Protein AF-A0A2W6CNK6-F1 (afdb_monomer)

Mean predicted aligned error: 13.9 Å

Nearest PDB structures (foldseek):
  5lq4-assembly1_B  TM=8.121E-01  e=9.073E-14  Cyanothece sp. PCC 7425
  8pz5-assembly1_B  TM=7.894E-01  e=5.288E-14  Cyanothece sp. PCC 7425
  3hj9-assembly1_B  TM=7.845E-01  e=5.962E-14  Cupriavidus pinatubonensis JMP134
  7ly7-assembly1_B  TM=7.381E-01  e=6.412E-12  Thermoactinomyces vulgaris
  6grh-assembly1_C  TM=7.047E-01  e=3.520E-12  Escherichia coli str. K-12 substr. MG1655

Solvent-accessible surface area (backbone atoms only — not comparable to full-atom values): 18405 Å² total; per-residue (Å²): 131,80,81,66,67,76,64,58,73,76,66,73,42,70,68,53,50,48,51,56,46,54,52,43,67,36,62,100,83,50,86,68,56,59,67,92,82,70,69,64,74,42,78,91,75,56,71,75,84,67,81,83,80,81,96,51,61,67,44,74,50,70,79,86,68,73,83,60,80,42,56,72,66,51,15,67,74,70,46,62,36,70,83,35,84,70,41,48,63,55,49,29,44,40,47,38,48,22,58,17,62,74,47,77,46,79,48,102,55,104,47,75,43,66,41,40,55,28,70,38,78,91,65,33,57,27,63,49,46,29,40,36,19,43,71,29,82,90,45,69,24,14,36,26,41,54,33,44,86,79,41,24,39,34,54,78,38,84,46,73,45,28,60,62,52,11,64,29,42,75,39,70,64,39,40,66,11,54,28,28,43,36,39,29,29,30,39,64,46,29,21,42,72,46,42,81,58,9,54,58,47,34,57,54,32,48,50,40,22,48,52,38,31,49,28,48,25,22,11,53,11,30,43,66,49,87,37,78,69,55,44,55,63,56,51,17,54,74,74,73,41,86,46,71,57,39,32,61,75,37,39,30,32,32,37,34,79,77,79,75,76,67,76,74,77,77,60,76,88,72,61,77,82,64,85,60,77,86,69,76,69,90,76,80,81,76,69,91,85,74,80,80,83,75,79,84,75,87,78,87,89,83,85,88,89,78,90,81,89,81,91,134

Secondary structure (DSSP, 8-state):
-TTSSTTGGGTTTHHHHHHHHHHTT-STT------TT--TT-STTPPPS-----SS-EEEPP---PPPSS-HHHHHTT--PSP----HHHHHHHHHHHH-EEEEEE-SSSSEEEEESS--GGG---EEEEEEES-BTTBPSEEEEEETTTTEEEEEEES--HHHHHHHHT-THHHHSSEEEEEEE-HHHHHHHHGGGHHHHHHHHHHHHHHHHHHHHHHHT--B--B--S-HHHHHHHHT--SSSSEEEEEEEES------------GGGSPP-TTTTT--------TT-------PPPP------------

Sequence (312 aa):
MARRQVMDRRNEDVHHYLRASAQLLGEPGDRSCTQPDFVPMQVENRPAPFKQYQGLPSRSLPTDLRPGGLDALAAITGQVAGPTELDETQLARLLFHAVGVTRMAMSAEPWRLYFRAAPSAGNLHPIEAYVVCGRLGEIPAGVHHVDPLSFSLTELRGGDHRGRLAAACALDRVSSAPASLVLTGIPWLSAWKYRERGLRHVYWDAGSILANLLAEAAGIGVAATVMFGFVDRRVADLLGLDGQAEFPPAVVPLGAMATVVVPQSRDLAALPDHPGRRTAVAVAAGVPGVDQVTPRRRSDHRAGGRELAGGG

Foldseek 3Di:
DPPPVVVVVLPPCPVVLVVLLVPLPPDPPDPPSDPPPDDFPDPVLAHDLWDDDPPFDKFAADPPQPFFQDDLVCLLVPAFDAADADARNLVLNLCQLLFAFPDWDDDPDRDIQTDGNFDAVVSLCQKWKWKQAPDHPPDHHAIWTQGRVRRMTTGPGGDHCQVLQCVQQVHCLSSQFRMKMWMKGQLSSQCSHVNPCSVVRRVVRNVRSVSSSSSSCRRRNKDKDKDQRGNFVSVCVRNVHPCRSMTTRIMIRIRRDDPPPPPPDPDPVPDDDDPCPPVDDDDPPDPPDDDDPDDDDDDDDDDDDDDDDDDD

pLDDT: mean 74.37, std 25.69, range [23.84, 98.81]

Structure (mmCIF, N/CA/C/O backbone):
data_AF-A0A2W6CNK6-F1
#
_entry.id   AF-A0A2W6CNK6-F1
#
loop_
_atom_site.group_PDB
_atom_site.id
_atom_site.type_symbol
_atom_site.label_atom_id
_atom_site.label_alt_id
_atom_site.label_comp_id
_atom_site.label_asym_id
_atom_site.label_entity_id
_atom_site.label_seq_id
_atom_site.pdbx_PDB_ins_code
_atom_site.Cartn_x
_atom_site.Cartn_y
_atom_site.Cartn_z
_atom_site.occupancy
_atom_site.B_iso_or_equiv
_atom_site.auth_seq_id
_atom_site.auth_comp_id
_atom_site.auth_asym_id
_atom_site.auth_atom_id
_atom_site.pdbx_PDB_model_num
ATOM 1 N N . MET A 1 1 ? 0.608 17.366 -38.601 1.00 37.94 1 MET A N 1
ATOM 2 C CA . MET A 1 1 ? -0.207 16.157 -38.328 1.00 37.94 1 MET A CA 1
ATOM 3 C C . MET A 1 1 ? 0.573 14.963 -37.746 1.00 37.94 1 MET A C 1
ATOM 5 O O . MET A 1 1 ? -0.069 14.083 -37.201 1.00 37.94 1 MET A O 1
ATOM 9 N N . ALA A 1 2 ? 1.916 14.940 -37.731 1.00 32.38 2 ALA A N 1
ATOM 10 C CA . ALA A 1 2 ? 2.700 13.767 -37.291 1.00 32.38 2 ALA A CA 1
ATOM 11 C C . ALA A 1 2 ? 2.994 13.639 -35.771 1.00 32.38 2 ALA A C 1
ATOM 13 O O . ALA A 1 2 ? 3.509 12.620 -35.331 1.00 32.38 2 ALA A O 1
ATOM 14 N N . ARG A 1 3 ? 2.670 14.639 -34.935 1.00 26.89 3 ARG A N 1
ATOM 15 C CA . ARG A 1 3 ? 2.965 14.607 -33.481 1.00 26.89 3 ARG A CA 1
ATOM 16 C C . ARG A 1 3 ? 1.889 13.940 -32.613 1.00 26.89 3 ARG A C 1
ATOM 18 O O . ARG A 1 3 ? 2.123 13.735 -31.429 1.00 26.89 3 ARG A O 1
ATOM 25 N N . ARG A 1 4 ? 0.727 13.594 -33.181 1.00 24.78 4 ARG A N 1
ATOM 26 C CA . ARG A 1 4 ? -0.421 13.050 -32.428 1.00 24.78 4 ARG A CA 1
ATOM 27 C C . ARG A 1 4 ? -0.451 11.513 -32.366 1.00 24.78 4 ARG A C 1
ATOM 29 O O . ARG A 1 4 ? -1.057 10.976 -31.457 1.00 24.78 4 ARG A O 1
ATOM 36 N N . GLN A 1 5 ? 0.270 10.819 -33.254 1.00 26.03 5 GLN A N 1
ATOM 37 C CA . GLN A 1 5 ? 0.310 9.345 -33.320 1.00 26.03 5 GLN A CA 1
ATOM 38 C C . GLN A 1 5 ? 1.345 8.678 -32.390 1.00 26.03 5 GLN A C 1
ATOM 40 O O . GLN A 1 5 ? 1.248 7.486 -32.130 1.00 26.03 5 GLN A O 1
ATOM 45 N N . VAL A 1 6 ? 2.323 9.421 -31.855 1.00 30.03 6 VAL A N 1
ATOM 46 C CA . VAL A 1 6 ? 3.388 8.867 -30.980 1.00 30.03 6 VAL A CA 1
ATOM 47 C C . VAL A 1 6 ? 2.980 8.858 -29.493 1.00 30.03 6 VAL A C 1
ATOM 49 O O . VAL A 1 6 ? 3.659 8.292 -28.636 1.00 30.03 6 VAL A O 1
ATOM 52 N N . MET A 1 7 ? 1.866 9.505 -29.144 1.00 24.67 7 MET A N 1
ATOM 53 C CA . MET A 1 7 ? 1.340 9.506 -27.773 1.00 24.67 7 MET A CA 1
ATOM 54 C C . MET A 1 7 ? 0.381 8.333 -27.517 1.00 24.67 7 MET A C 1
ATOM 56 O O . MET A 1 7 ? 0.325 7.859 -26.391 1.00 24.67 7 MET A O 1
ATOM 60 N N . ASP A 1 8 ? -0.311 7.852 -28.555 1.00 25.08 8 ASP A N 1
ATOM 61 C CA . ASP A 1 8 ? -1.394 6.862 -28.435 1.00 25.08 8 ASP A CA 1
ATOM 62 C C . ASP A 1 8 ? -0.876 5.436 -28.177 1.00 25.08 8 ASP A C 1
ATOM 64 O O . ASP A 1 8 ? -1.381 4.712 -27.326 1.00 25.08 8 ASP A O 1
ATOM 68 N N . ARG A 1 9 ? 0.255 5.062 -28.793 1.00 30.59 9 ARG A N 1
ATOM 69 C CA . ARG A 1 9 ? 0.867 3.730 -28.607 1.00 30.59 9 ARG A CA 1
ATOM 70 C C . ARG A 1 9 ? 1.520 3.495 -27.242 1.00 30.59 9 ARG A C 1
ATOM 72 O O . ARG A 1 9 ? 1.998 2.399 -26.986 1.00 30.59 9 ARG A O 1
ATOM 79 N N . ARG A 1 10 ? 1.591 4.506 -26.369 1.00 37.38 10 ARG A N 1
ATOM 80 C CA . ARG A 1 10 ? 2.201 4.359 -25.035 1.00 37.38 10 ARG A CA 1
ATOM 81 C C . ARG A 1 10 ? 1.266 3.721 -24.003 1.00 37.38 10 ARG A C 1
ATOM 83 O O . ARG A 1 10 ? 1.759 3.316 -22.959 1.00 37.38 10 ARG A O 1
ATOM 90 N N . ASN A 1 11 ? -0.035 3.615 -24.300 1.00 30.41 11 ASN A N 1
ATOM 91 C CA . ASN A 1 11 ? -1.052 3.108 -23.370 1.00 30.41 11 ASN A CA 1
ATOM 92 C C . ASN A 1 11 ? -1.939 1.974 -23.920 1.00 30.41 11 ASN A C 1
ATOM 94 O O . ASN A 1 11 ? -2.669 1.374 -23.137 1.00 30.41 11 ASN A O 1
ATOM 98 N N . GLU A 1 12 ? -1.884 1.636 -25.214 1.00 27.55 12 GLU A N 1
ATOM 99 C CA . GLU A 1 12 ? -2.684 0.521 -25.768 1.00 27.55 12 GLU A CA 1
ATOM 100 C C . GLU A 1 12 ? -2.193 -0.870 -25.317 1.00 27.55 12 GLU A C 1
ATOM 102 O O . GLU A 1 12 ? -2.903 -1.867 -25.441 1.00 27.55 12 GLU A O 1
ATOM 107 N N . ASP A 1 13 ? -1.011 -0.943 -24.709 1.00 36.50 13 ASP A N 1
ATOM 108 C CA . ASP A 1 13 ? -0.304 -2.199 -24.495 1.00 36.50 13 ASP A CA 1
ATOM 109 C C . ASP A 1 13 ? -0.434 -2.796 -23.092 1.00 36.50 13 ASP A C 1
ATOM 111 O O . ASP A 1 13 ? 0.276 -3.750 -22.794 1.00 36.50 13 ASP A O 1
ATOM 115 N N . VAL A 1 14 ? -1.411 -2.386 -22.267 1.00 34.34 14 VAL A N 1
ATOM 116 C CA . VAL A 1 14 ? -1.781 -3.161 -21.055 1.00 34.34 14 VAL A CA 1
ATOM 117 C C . VAL A 1 14 ? -1.982 -4.645 -21.392 1.00 34.34 14 VAL A C 1
ATOM 119 O O . VAL A 1 14 ? -1.555 -5.510 -20.635 1.00 34.34 14 VAL A O 1
ATOM 122 N N . HIS A 1 15 ? -2.484 -4.958 -22.592 1.00 31.92 15 HIS A N 1
ATOM 123 C CA . HIS A 1 15 ? -2.643 -6.330 -23.082 1.00 31.92 15 HIS A CA 1
ATOM 124 C C . HIS A 1 15 ? -1.417 -6.937 -23.802 1.00 31.92 15 HIS A C 1
ATOM 126 O O . HIS A 1 15 ? -1.346 -8.160 -23.945 1.00 31.92 15 HIS A O 1
ATOM 132 N N . HIS A 1 16 ? -0.428 -6.142 -24.220 1.00 34.31 16 HIS A N 1
ATOM 133 C CA . HIS A 1 16 ? 0.890 -6.646 -24.640 1.00 34.31 16 HIS A CA 1
ATOM 134 C C . HIS A 1 16 ? 1.749 -6.995 -23.418 1.00 34.31 16 HIS A C 1
ATOM 136 O O . HIS A 1 16 ? 2.451 -8.008 -23.423 1.00 34.31 16 HIS A O 1
ATOM 142 N N . TYR A 1 17 ? 1.605 -6.231 -22.329 1.00 42.31 17 TYR A N 1
ATOM 143 C CA . TYR A 1 17 ? 2.261 -6.472 -21.044 1.00 42.31 17 TYR A CA 1
ATOM 144 C C . TYR A 1 17 ? 1.813 -7.801 -20.401 1.00 42.31 17 TYR A C 1
ATOM 146 O O . TYR A 1 17 ? 2.646 -8.520 -19.856 1.00 42.31 17 TYR A O 1
ATOM 154 N N . LEU A 1 18 ? 0.550 -8.214 -20.587 1.00 35.78 18 LEU A N 1
ATOM 155 C CA . LEU A 1 18 ? 0.044 -9.539 -20.179 1.00 35.78 18 LEU A CA 1
ATOM 156 C C . LEU A 1 18 ? 0.714 -10.704 -20.926 1.00 35.78 18 LEU A C 1
ATOM 158 O O . LEU A 1 18 ? 0.951 -11.758 -20.339 1.00 35.78 18 LEU A O 1
ATOM 162 N N . ARG A 1 19 ? 1.044 -10.528 -22.214 1.00 34.47 19 ARG A N 1
ATOM 163 C CA . ARG A 1 19 ? 1.747 -11.556 -23.001 1.00 34.47 19 ARG A CA 1
ATOM 164 C C . ARG A 1 19 ? 3.219 -11.651 -22.621 1.00 34.47 19 ARG A C 1
ATOM 166 O O . ARG A 1 19 ? 3.714 -12.764 -22.503 1.00 34.47 19 ARG A O 1
ATOM 173 N N . ALA A 1 20 ? 3.886 -10.531 -22.348 1.00 35.34 20 ALA A N 1
ATOM 174 C CA . ALA A 1 20 ? 5.275 -10.534 -21.890 1.00 35.34 20 ALA A CA 1
ATOM 175 C C . ALA A 1 20 ? 5.433 -11.163 -20.488 1.00 35.34 20 ALA A C 1
ATOM 177 O O . ALA A 1 20 ? 6.368 -11.929 -20.263 1.00 35.34 20 ALA A O 1
ATOM 178 N N . SER A 1 21 ? 4.490 -10.921 -19.569 1.00 35.34 21 SER A N 1
ATOM 179 C CA . SER A 1 21 ? 4.467 -11.556 -18.240 1.00 35.34 21 SER A CA 1
ATOM 180 C C . SER A 1 21 ? 4.044 -13.030 -18.268 1.00 35.34 21 SER A C 1
ATOM 182 O O . SER A 1 21 ? 4.623 -13.830 -17.538 1.00 35.34 21 SER A O 1
ATOM 184 N N . ALA A 1 22 ? 3.110 -13.429 -19.139 1.00 35.72 22 ALA A N 1
ATOM 185 C CA . ALA A 1 22 ? 2.792 -14.846 -19.354 1.00 35.72 22 ALA A CA 1
ATOM 186 C C . ALA A 1 22 ? 3.955 -15.608 -20.023 1.00 35.72 22 ALA A C 1
ATOM 188 O O . ALA A 1 22 ? 4.210 -16.762 -19.695 1.00 35.72 22 ALA A O 1
ATOM 189 N N . GLN A 1 23 ? 4.712 -14.952 -20.907 1.00 36.62 23 GLN A N 1
ATOM 190 C CA . GLN A 1 23 ? 5.913 -15.509 -21.546 1.00 36.62 23 GLN A CA 1
ATOM 191 C C . GLN A 1 23 ? 7.132 -15.568 -20.613 1.00 36.62 23 GLN A C 1
ATOM 193 O O . GLN A 1 23 ? 8.025 -16.377 -20.840 1.00 36.62 23 GLN A O 1
ATOM 198 N N . LEU A 1 24 ? 7.161 -14.776 -19.536 1.00 38.28 24 LEU A N 1
ATOM 199 C CA . LEU A 1 24 ? 8.155 -14.890 -18.459 1.00 38.28 24 LEU A CA 1
ATOM 200 C C . LEU A 1 24 ? 8.003 -16.186 -17.638 1.00 38.28 24 LEU A C 1
ATOM 202 O O . LEU A 1 24 ? 8.949 -16.577 -16.955 1.00 38.28 24 LEU A O 1
ATOM 206 N N . LEU A 1 25 ? 6.848 -16.860 -17.710 1.00 37.97 25 LEU A N 1
ATOM 207 C CA . LEU A 1 25 ? 6.579 -18.126 -17.015 1.00 37.97 25 LEU A CA 1
ATOM 208 C C . LEU A 1 25 ? 6.772 -19.381 -17.886 1.00 37.97 25 LEU A C 1
ATOM 210 O O . LEU A 1 25 ? 6.682 -20.484 -17.351 1.00 37.97 25 LEU A O 1
ATOM 214 N N . GLY A 1 26 ? 7.122 -19.216 -19.168 1.00 34.38 26 GLY A N 1
ATOM 215 C CA . GLY A 1 26 ? 7.483 -20.305 -20.080 1.00 34.38 26 GLY A CA 1
ATOM 216 C C . GLY A 1 26 ? 6.343 -21.276 -20.428 1.00 34.38 26 GLY A C 1
ATOM 217 O O . GLY A 1 26 ? 5.334 -21.391 -19.734 1.00 34.38 26 GLY A O 1
ATOM 218 N N . GLU A 1 27 ? 6.521 -22.013 -21.526 1.00 35.16 27 GLU A N 1
ATOM 219 C CA . GLU A 1 27 ? 5.786 -23.262 -21.757 1.00 35.16 27 GLU A CA 1
ATOM 220 C C . GLU A 1 27 ? 6.185 -24.283 -20.673 1.00 35.16 27 GLU A C 1
ATOM 222 O O . GLU A 1 27 ? 7.333 -24.248 -20.212 1.00 35.16 27 GLU A O 1
ATOM 227 N N . PRO A 1 28 ? 5.304 -25.221 -20.268 1.00 34.94 28 PRO A N 1
ATOM 228 C CA . PRO A 1 28 ? 5.646 -26.259 -19.300 1.00 34.94 28 PRO A CA 1
ATOM 229 C C . PRO A 1 28 ? 6.754 -27.172 -19.858 1.00 34.94 28 PRO A C 1
ATOM 231 O O . PRO A 1 28 ? 6.495 -28.204 -20.467 1.00 34.94 28 PRO A O 1
ATOM 234 N N . GLY A 1 29 ? 8.014 -26.770 -19.675 1.00 35.97 29 GLY A N 1
ATOM 235 C CA . GLY A 1 29 ? 9.186 -27.446 -20.232 1.00 35.97 29 GLY A CA 1
ATOM 236 C C . GLY A 1 29 ? 10.411 -26.550 -20.425 1.00 35.97 29 GLY A C 1
ATOM 237 O O . GLY A 1 29 ? 11.527 -27.042 -20.269 1.00 35.97 29 GLY A O 1
ATOM 238 N N . ASP A 1 30 ? 10.234 -25.249 -20.675 1.00 34.38 30 ASP A N 1
ATOM 239 C CA . ASP A 1 30 ? 11.343 -24.300 -20.830 1.00 34.38 30 ASP A CA 1
ATOM 240 C C . ASP A 1 30 ? 11.434 -23.388 -19.601 1.00 34.38 30 ASP A C 1
ATOM 242 O O . ASP A 1 30 ? 10.578 -22.544 -19.348 1.00 34.38 30 ASP A O 1
ATOM 246 N N . ARG A 1 31 ? 12.468 -23.607 -18.782 1.00 36.47 31 ARG A N 1
ATOM 247 C CA . ARG A 1 31 ? 12.716 -22.849 -17.544 1.00 36.47 31 ARG A CA 1
ATOM 248 C C . ARG A 1 31 ? 13.553 -21.590 -17.777 1.00 36.47 31 ARG A C 1
ATOM 250 O O . ARG A 1 31 ? 13.944 -20.948 -16.800 1.00 36.47 31 ARG A O 1
ATOM 257 N N . SER A 1 32 ? 13.872 -21.242 -19.025 1.00 35.25 32 SER A N 1
ATOM 258 C CA . SER A 1 32 ? 14.536 -19.977 -19.323 1.00 35.25 32 SER A CA 1
ATOM 259 C C . SER A 1 32 ? 13.496 -18.852 -19.361 1.00 35.25 32 SER A C 1
ATOM 261 O O . SER A 1 32 ? 12.890 -18.534 -20.373 1.00 35.25 32 SER A O 1
ATOM 263 N N . CYS A 1 33 ? 13.258 -18.229 -18.207 1.00 39.66 33 CYS A N 1
ATOM 264 C CA . CYS A 1 33 ? 12.403 -17.049 -18.033 1.00 39.66 33 CYS A CA 1
ATOM 265 C C . CYS A 1 33 ? 12.994 -15.771 -18.675 1.00 39.66 33 CYS A C 1
ATOM 267 O O . CYS A 1 33 ? 12.861 -14.673 -18.146 1.00 39.66 33 CYS A O 1
ATOM 269 N N . THR A 1 34 ? 13.682 -15.905 -19.807 1.00 43.66 34 THR A N 1
ATOM 270 C CA . THR A 1 34 ? 14.348 -14.822 -20.528 1.00 43.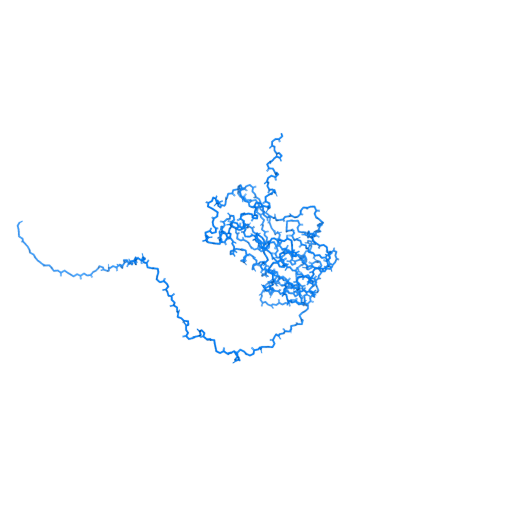66 34 THR A CA 1
ATOM 271 C C . THR A 1 34 ? 13.654 -14.633 -21.866 1.00 43.66 34 THR A C 1
ATOM 273 O O . THR A 1 34 ? 13.782 -15.490 -22.735 1.00 43.66 34 THR A O 1
ATOM 276 N N . GLN A 1 35 ? 12.969 -13.502 -22.075 1.00 51.97 35 GLN A N 1
ATOM 277 C CA . GLN A 1 35 ? 12.698 -13.067 -23.446 1.00 51.97 35 GLN A CA 1
ATOM 278 C C . GLN A 1 35 ? 14.059 -12.827 -24.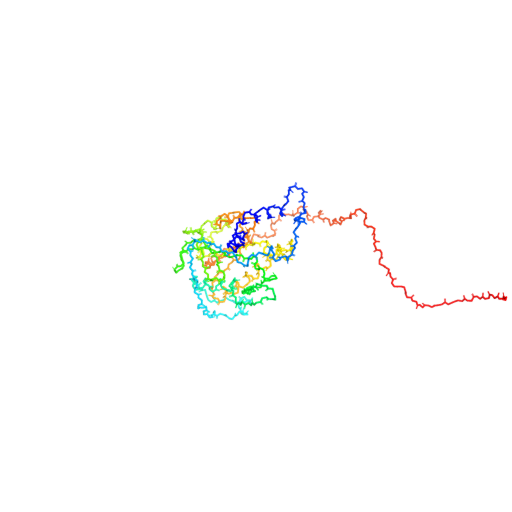123 1.00 51.97 35 GLN A C 1
ATOM 280 O O . GLN A 1 35 ? 14.791 -11.942 -23.668 1.00 51.97 35 GLN A O 1
ATOM 285 N N . PRO A 1 36 ? 14.432 -13.596 -25.163 1.00 51.16 36 PRO A N 1
ATOM 286 C CA . PRO A 1 36 ? 15.780 -13.553 -25.734 1.00 51.16 36 PRO A CA 1
ATOM 287 C C . PRO A 1 36 ? 16.148 -12.176 -26.309 1.00 51.16 36 PRO A C 1
ATOM 289 O O . PRO A 1 36 ? 17.324 -11.819 -26.329 1.00 51.16 36 PRO A O 1
ATOM 292 N N . ASP A 1 37 ? 15.144 -11.371 -26.668 1.00 66.12 37 ASP A N 1
ATOM 293 C CA . ASP A 1 37 ? 15.316 -10.046 -27.270 1.00 66.12 37 ASP A CA 1
ATOM 294 C C . ASP A 1 37 ? 15.158 -8.879 -26.273 1.00 66.12 37 ASP A C 1
ATOM 296 O O . ASP A 1 37 ? 15.263 -7.710 -26.654 1.00 66.12 37 ASP A O 1
ATOM 300 N N . PHE A 1 38 ? 14.909 -9.150 -24.984 1.00 72.94 38 PHE A N 1
ATOM 301 C CA . PHE A 1 38 ? 14.757 -8.080 -23.998 1.00 72.94 38 PHE A CA 1
ATOM 302 C C . PHE A 1 38 ? 16.112 -7.468 -23.610 1.00 72.94 38 PHE A C 1
ATOM 304 O O . PHE A 1 38 ? 16.943 -8.078 -22.928 1.00 72.94 38 PHE A O 1
ATOM 311 N N . VAL A 1 39 ? 16.304 -6.199 -23.975 1.00 78.75 39 VAL A N 1
ATOM 312 C CA . VAL A 1 39 ? 17.450 -5.398 -23.533 1.00 78.75 39 VAL A CA 1
ATOM 313 C C . VAL A 1 39 ? 17.033 -4.508 -22.350 1.00 78.75 39 VAL A C 1
ATOM 315 O O . VAL A 1 39 ? 16.152 -3.656 -22.513 1.00 78.75 39 VAL A O 1
ATOM 318 N N . PRO A 1 40 ? 17.638 -4.683 -21.157 1.00 81.50 40 PRO A N 1
ATOM 319 C CA . PRO A 1 40 ? 17.318 -3.881 -19.982 1.00 81.50 40 PRO A CA 1
ATOM 320 C C . PRO A 1 40 ? 17.805 -2.442 -20.146 1.00 81.50 40 PRO A C 1
ATOM 322 O O . PRO A 1 40 ? 18.777 -2.182 -20.852 1.00 81.50 40 PRO A O 1
ATOM 325 N N . MET A 1 41 ? 17.172 -1.524 -19.416 1.00 84.44 41 MET A N 1
ATOM 326 C CA . MET A 1 41 ? 17.542 -0.105 -19.362 1.00 84.44 41 MET A CA 1
ATOM 327 C C . MET A 1 41 ? 17.458 0.643 -20.706 1.00 84.44 41 MET A C 1
ATOM 329 O O . MET A 1 41 ? 18.131 1.657 -20.875 1.00 84.44 41 MET A O 1
ATOM 333 N N . GLN A 1 42 ? 16.622 0.188 -21.646 1.00 84.44 42 GLN A N 1
ATOM 334 C CA . GLN A 1 42 ? 16.317 0.970 -22.848 1.00 84.44 42 GLN A CA 1
ATOM 335 C C . GLN A 1 42 ? 15.284 2.054 -22.531 1.00 84.44 42 GLN A C 1
ATOM 337 O O . GLN A 1 42 ? 14.367 1.857 -21.729 1.00 84.44 42 GLN A O 1
ATOM 342 N N . VAL A 1 43 ? 15.425 3.221 -23.157 1.00 81.81 43 VAL A N 1
ATOM 343 C CA . VAL A 1 43 ? 14.511 4.351 -22.929 1.00 81.81 43 VAL A CA 1
ATOM 344 C C . VAL A 1 43 ? 13.131 4.042 -23.504 1.00 81.81 43 VAL A C 1
ATOM 346 O O . VAL A 1 43 ? 12.112 4.372 -22.901 1.00 81.81 43 VAL A O 1
ATOM 349 N N . GLU A 1 44 ? 13.104 3.363 -24.646 1.00 81.25 44 GLU A N 1
ATOM 350 C CA . GLU A 1 44 ? 11.914 3.057 -25.436 1.00 81.25 44 GLU A CA 1
ATOM 351 C C . GLU A 1 44 ? 10.985 2.068 -24.727 1.00 81.25 44 GLU A C 1
ATOM 353 O O . GLU A 1 44 ? 9.774 2.116 -24.928 1.00 81.25 44 GLU A O 1
ATOM 358 N N . ASN A 1 45 ? 11.544 1.192 -23.884 1.00 78.62 45 ASN A N 1
ATOM 359 C CA . ASN A 1 45 ? 10.797 0.186 -23.127 1.00 78.62 45 ASN A CA 1
ATOM 360 C C . ASN A 1 45 ? 10.683 0.512 -21.629 1.00 78.62 45 ASN A C 1
ATOM 362 O O . ASN A 1 45 ? 10.242 -0.335 -20.848 1.00 78.62 45 ASN A O 1
ATOM 366 N N . ARG A 1 46 ? 11.079 1.723 -21.213 1.00 80.12 46 ARG A N 1
ATOM 367 C CA . ARG A 1 46 ? 10.992 2.140 -19.815 1.00 80.12 46 ARG A CA 1
ATOM 368 C C . ARG A 1 46 ? 9.526 2.222 -19.375 1.00 80.12 46 ARG A C 1
ATOM 370 O O . ARG A 1 46 ? 8.755 2.963 -19.986 1.00 80.12 46 ARG A O 1
ATOM 377 N N . PRO A 1 47 ? 9.138 1.538 -18.287 1.00 82.94 47 PRO A N 1
ATOM 378 C CA . PRO A 1 47 ? 7.770 1.592 -17.804 1.00 82.94 47 PRO A CA 1
ATOM 379 C C . PRO A 1 47 ? 7.429 2.957 -17.197 1.00 82.94 47 PRO A C 1
ATOM 381 O O . PRO A 1 47 ? 8.290 3.671 -16.667 1.00 82.94 47 PRO A O 1
ATOM 384 N N . ALA A 1 48 ? 6.145 3.309 -17.257 1.00 85.50 48 ALA A N 1
ATOM 385 C CA . ALA A 1 48 ? 5.628 4.488 -16.580 1.00 85.50 48 ALA A CA 1
ATOM 386 C C . ALA A 1 48 ? 5.809 4.351 -15.053 1.00 85.50 48 ALA A C 1
ATOM 388 O O . ALA A 1 48 ? 5.589 3.271 -14.510 1.00 85.50 48 ALA A O 1
ATOM 389 N N . PRO A 1 49 ? 6.188 5.427 -14.338 1.00 82.88 49 PRO A N 1
ATOM 390 C CA . PRO A 1 49 ? 6.461 5.368 -12.897 1.00 82.88 49 PRO A CA 1
ATOM 391 C C . PRO A 1 49 ? 5.203 5.305 -12.012 1.00 82.88 49 PRO A C 1
ATOM 393 O O . PRO A 1 49 ? 5.327 5.221 -10.788 1.00 82.88 49 PRO A O 1
ATOM 396 N N . PHE A 1 50 ? 4.014 5.404 -12.615 1.00 86.94 50 PHE A N 1
ATOM 397 C CA . PHE A 1 50 ? 2.725 5.388 -11.930 1.00 86.94 50 PHE A CA 1
ATOM 398 C C . PHE A 1 50 ? 1.697 4.620 -12.751 1.00 86.94 50 PHE A C 1
ATOM 400 O O . PHE A 1 50 ? 1.607 4.805 -13.968 1.00 86.94 50 PHE A O 1
ATOM 407 N N . LYS A 1 51 ? 0.888 3.821 -12.060 1.00 86.69 51 LYS A N 1
ATOM 408 C CA . LYS A 1 51 ? -0.376 3.300 -12.569 1.00 86.69 51 LYS A CA 1
ATOM 409 C C . LYS A 1 51 ? -1.476 4.333 -12.329 1.00 86.69 51 LYS A C 1
ATOM 411 O O . LYS A 1 51 ? -1.543 4.918 -11.254 1.00 86.69 51 LYS A O 1
ATOM 416 N N . GLN A 1 52 ? -2.342 4.550 -13.315 1.00 78.50 52 GLN A N 1
ATOM 417 C CA . GLN A 1 52 ? -3.500 5.435 -13.183 1.00 78.50 52 GLN A CA 1
ATOM 418 C C . GLN A 1 52 ? -4.732 4.806 -13.822 1.00 78.50 52 GLN A C 1
ATOM 420 O O . GLN A 1 52 ? -4.653 4.230 -14.908 1.00 78.50 52 GLN A O 1
ATOM 425 N N . TYR A 1 53 ? -5.876 4.966 -13.164 1.00 79.81 53 TYR A N 1
ATOM 426 C CA . TYR A 1 53 ? -7.176 4.560 -13.683 1.00 79.81 53 TYR A CA 1
ATOM 427 C C . TYR A 1 53 ? -7.914 5.792 -14.212 1.00 79.81 53 TYR A C 1
ATOM 429 O O . TYR A 1 53 ? -8.214 6.721 -13.467 1.00 79.81 53 TYR A O 1
ATOM 437 N N . GLN A 1 54 ? -8.183 5.821 -15.517 1.00 80.62 54 GLN A N 1
ATOM 438 C CA . GLN A 1 54 ? -8.806 6.970 -16.177 1.00 80.62 54 GLN A CA 1
ATOM 439 C C . GLN A 1 54 ? -10.332 6.850 -16.198 1.00 80.62 54 GLN A C 1
ATOM 441 O O . GLN A 1 54 ? -10.875 5.757 -16.330 1.00 80.62 54 GLN A O 1
ATOM 446 N N . GLY A 1 55 ? -11.025 7.989 -16.108 1.00 80.56 55 GLY A N 1
ATOM 447 C CA . GLY A 1 55 ? -12.487 8.053 -16.228 1.00 80.56 55 GLY A CA 1
ATOM 448 C C . GLY A 1 55 ? -13.266 7.517 -15.022 1.00 80.56 55 GLY A C 1
ATOM 449 O O . GLY A 1 55 ? -14.489 7.430 -15.097 1.00 80.56 55 GLY A O 1
ATOM 450 N N . LEU A 1 56 ? -12.585 7.180 -13.923 1.00 84.19 56 LEU A N 1
ATOM 451 C CA . LEU A 1 56 ? -13.206 6.748 -12.672 1.00 84.19 56 LEU A CA 1
ATOM 452 C C . LEU A 1 56 ? -13.274 7.898 -11.653 1.00 84.19 56 LEU A C 1
ATOM 454 O O . LEU A 1 56 ? -12.436 8.805 -11.701 1.00 84.19 56 LEU A O 1
ATOM 458 N N . PRO A 1 57 ? -14.247 7.874 -10.721 1.00 88.56 57 PRO A N 1
ATOM 459 C CA . PRO A 1 57 ? -14.299 8.828 -9.621 1.00 88.56 57 PRO A CA 1
ATOM 460 C C . PRO A 1 57 ? -13.011 8.783 -8.797 1.00 88.56 57 PRO A C 1
ATOM 462 O O . PRO A 1 57 ? -12.534 7.708 -8.434 1.00 88.56 57 PRO A O 1
ATOM 465 N N . SER A 1 58 ? -12.459 9.954 -8.485 1.00 90.62 58 SER A N 1
ATOM 466 C CA . SER A 1 58 ? -11.258 10.083 -7.665 1.00 90.62 58 SER A CA 1
ATOM 467 C C . SER A 1 58 ? -11.434 11.177 -6.619 1.00 90.62 58 SER A C 1
ATOM 469 O O . SER A 1 58 ? -12.078 12.197 -6.875 1.00 90.62 58 SER A O 1
ATOM 471 N N . ARG A 1 59 ? -10.878 10.951 -5.427 1.00 94.69 59 ARG A N 1
ATOM 472 C CA . ARG A 1 59 ? -10.955 11.853 -4.274 1.00 94.69 59 ARG A CA 1
ATOM 473 C C . ARG A 1 59 ? -9.561 12.125 -3.730 1.00 94.69 59 ARG A C 1
ATOM 475 O O . ARG A 1 59 ? -8.855 11.194 -3.354 1.00 94.69 59 ARG A O 1
ATOM 482 N N . SER A 1 60 ? -9.183 13.396 -3.634 1.00 97.06 60 SER A N 1
ATOM 483 C CA . SER A 1 60 ? -7.945 13.811 -2.967 1.00 97.06 60 SER A CA 1
ATOM 484 C C . SER A 1 60 ? -7.985 13.502 -1.475 1.00 97.06 60 SER A C 1
ATOM 486 O O . SER A 1 60 ? -9.011 13.701 -0.827 1.00 97.06 60 SER A O 1
ATOM 488 N N . LEU A 1 61 ? -6.856 13.043 -0.941 1.00 96.50 61 LEU A N 1
ATOM 489 C CA . LEU A 1 61 ? -6.683 12.808 0.487 1.00 96.50 61 LEU A CA 1
ATOM 490 C C . LEU A 1 61 ? -6.202 14.085 1.199 1.00 96.50 61 LEU A C 1
ATOM 492 O O . LEU A 1 61 ? -5.504 14.900 0.584 1.00 96.50 61 LEU A O 1
ATOM 496 N N . PRO A 1 62 ? -6.526 14.264 2.493 1.00 94.25 62 PRO A N 1
ATOM 497 C CA . PRO A 1 62 ? -5.994 15.361 3.295 1.00 94.25 62 PRO A CA 1
ATOM 498 C C . PRO A 1 62 ? -4.462 15.399 3.296 1.00 94.25 62 PRO A C 1
ATOM 500 O O . PRO A 1 62 ? -3.807 14.396 3.568 1.00 94.25 62 PRO A O 1
ATOM 503 N N . THR A 1 63 ? -3.885 16.574 3.041 1.00 89.75 63 THR A N 1
ATOM 504 C CA . THR A 1 63 ? -2.426 16.785 3.033 1.00 89.75 63 THR A CA 1
ATOM 505 C C . THR A 1 63 ? -1.894 17.445 4.307 1.00 89.75 63 THR A C 1
ATOM 507 O O . THR A 1 63 ? -0.681 17.524 4.488 1.00 89.75 63 THR A O 1
ATOM 510 N N . ASP A 1 64 ? -2.772 17.932 5.191 1.00 87.12 64 ASP A N 1
ATOM 511 C CA . ASP A 1 64 ? -2.391 18.462 6.508 1.00 87.12 64 ASP A CA 1
ATOM 512 C C . ASP A 1 64 ? -2.147 17.306 7.493 1.00 87.12 64 ASP A C 1
ATOM 514 O O . ASP A 1 64 ? -3.002 16.927 8.295 1.00 87.12 64 ASP A O 1
ATOM 518 N N . LEU A 1 65 ? -0.973 16.685 7.374 1.00 85.12 65 LEU A N 1
ATOM 519 C CA . LEU A 1 65 ? -0.581 15.526 8.171 1.00 85.12 65 LEU A CA 1
ATOM 520 C C . LEU A 1 65 ? 0.091 15.975 9.474 1.00 85.12 65 LEU A C 1
ATOM 522 O O . LEU A 1 65 ? 1.319 16.005 9.586 1.00 85.12 65 LEU A O 1
ATOM 526 N N . ARG A 1 66 ? -0.721 16.310 10.482 1.00 78.12 66 ARG A N 1
ATOM 527 C CA . ARG A 1 66 ? -0.239 16.699 11.823 1.00 78.12 66 ARG A CA 1
ATOM 528 C C . ARG A 1 66 ? 0.685 15.637 12.420 1.00 78.12 66 ARG A C 1
ATOM 530 O O . ARG A 1 66 ? 0.334 14.466 12.293 1.00 78.12 66 ARG A O 1
ATOM 537 N N . PRO A 1 67 ? 1.799 16.003 13.087 1.00 73.94 67 PRO A N 1
ATOM 538 C CA . PRO A 1 67 ? 2.727 15.046 13.692 1.00 73.94 67 PRO A CA 1
ATOM 539 C C . PRO A 1 67 ? 2.024 14.021 14.590 1.00 73.94 67 PRO A C 1
ATOM 541 O O . PRO A 1 67 ? 1.067 14.361 15.285 1.00 73.94 67 PRO A O 1
ATOM 544 N N . GLY A 1 68 ? 2.505 12.775 14.561 1.00 70.31 68 GLY A N 1
ATOM 545 C CA . GLY A 1 68 ? 1.995 11.693 15.404 1.00 70.31 68 GLY A CA 1
ATOM 546 C C . GLY A 1 68 ? 2.274 11.903 16.895 1.00 70.31 68 GLY A C 1
ATOM 547 O O . GLY A 1 68 ? 2.984 12.828 17.292 1.00 70.31 68 GLY A O 1
ATOM 548 N N . GLY A 1 69 ? 1.702 11.026 17.725 1.00 73.56 69 GLY A N 1
ATOM 549 C CA . GLY A 1 69 ? 1.837 11.098 19.182 1.00 73.56 69 GLY A CA 1
ATOM 550 C C . GLY A 1 69 ? 3.185 10.599 19.710 1.00 73.56 69 GLY A C 1
ATOM 551 O O . GLY A 1 69 ? 3.606 11.022 20.785 1.00 73.56 69 GLY A O 1
ATOM 552 N N . LEU A 1 70 ? 3.866 9.724 18.962 1.00 84.06 70 LEU A N 1
ATOM 553 C CA . LEU A 1 70 ? 5.209 9.231 19.277 1.00 84.06 70 LEU A CA 1
ATOM 554 C C . LEU A 1 70 ? 6.234 9.688 18.244 1.00 84.06 70 LEU A C 1
ATOM 556 O O . LEU A 1 70 ? 5.919 9.900 17.071 1.00 84.06 70 LEU A O 1
ATOM 560 N N . ASP A 1 71 ? 7.489 9.771 18.680 1.00 85.12 71 ASP A N 1
ATOM 561 C CA . ASP A 1 71 ? 8.608 9.877 17.757 1.00 85.12 71 ASP A CA 1
ATOM 562 C C . ASP A 1 71 ? 8.821 8.557 16.986 1.00 85.12 71 ASP A C 1
ATOM 564 O O . ASP A 1 71 ? 8.436 7.466 17.419 1.00 85.12 71 ASP A O 1
ATOM 568 N N . ALA A 1 72 ? 9.435 8.653 15.806 1.00 81.69 72 ALA A N 1
ATOM 569 C CA . ALA A 1 72 ? 9.614 7.498 14.929 1.00 81.69 72 ALA A CA 1
ATOM 570 C C . ALA A 1 72 ? 10.515 6.407 15.543 1.00 81.69 72 ALA A C 1
ATOM 572 O O . ALA A 1 72 ? 10.335 5.225 15.248 1.00 81.69 72 ALA A O 1
ATOM 573 N N . LEU A 1 73 ? 11.480 6.779 16.392 1.00 86.38 73 LEU A N 1
ATOM 574 C CA . LEU A 1 73 ? 12.412 5.831 17.004 1.00 86.38 73 LEU A CA 1
ATOM 575 C C . LEU A 1 73 ? 11.721 5.023 18.111 1.00 86.38 73 LEU A C 1
ATOM 577 O O . LEU A 1 73 ? 11.868 3.803 18.172 1.00 86.38 73 LEU A O 1
ATOM 581 N N . ALA A 1 74 ? 10.910 5.684 18.931 1.00 86.06 74 ALA A N 1
ATOM 582 C CA . ALA A 1 74 ? 10.011 5.076 19.899 1.00 86.06 74 ALA A CA 1
ATOM 583 C C . ALA A 1 74 ? 9.086 4.052 19.225 1.00 86.06 74 ALA A C 1
ATOM 585 O O . ALA A 1 74 ? 9.012 2.899 19.654 1.00 86.06 74 ALA A O 1
ATOM 586 N N . ALA A 1 75 ? 8.448 4.428 18.114 1.00 86.25 75 ALA A N 1
ATOM 587 C CA . ALA A 1 75 ? 7.553 3.529 17.388 1.00 86.25 75 ALA A CA 1
ATOM 588 C C . ALA A 1 75 ? 8.272 2.273 16.858 1.00 86.25 75 ALA A C 1
ATOM 590 O O . ALA A 1 75 ? 7.807 1.150 17.052 1.00 86.25 75 ALA A O 1
ATOM 591 N N . ILE A 1 76 ? 9.449 2.438 16.241 1.00 84.75 76 ILE A N 1
ATOM 592 C CA . ILE A 1 76 ? 10.224 1.316 15.677 1.00 84.75 76 ILE A CA 1
ATOM 593 C C . ILE A 1 76 ? 10.809 0.407 16.771 1.00 84.75 76 ILE A C 1
ATOM 595 O O . ILE A 1 76 ? 10.997 -0.787 16.541 1.00 84.75 76 ILE A O 1
ATOM 599 N N . THR A 1 77 ? 11.057 0.930 17.974 1.00 88.31 77 THR A N 1
ATOM 600 C CA . THR A 1 77 ? 11.505 0.123 19.125 1.00 88.31 77 THR A CA 1
ATOM 601 C C . THR A 1 77 ? 10.363 -0.612 19.841 1.00 88.31 77 THR A C 1
ATOM 603 O O . THR A 1 77 ? 10.612 -1.325 20.813 1.00 88.31 77 THR A O 1
ATOM 606 N N . GLY A 1 78 ? 9.128 -0.514 19.335 1.00 79.50 78 GLY A N 1
ATOM 607 C CA . GLY A 1 78 ? 7.972 -1.274 19.815 1.00 79.50 78 GLY A CA 1
ATOM 608 C C . GLY A 1 78 ? 7.051 -0.505 20.761 1.00 79.50 78 GLY A C 1
ATOM 609 O O . GLY A 1 78 ? 6.134 -1.106 21.321 1.00 79.50 78 GLY A O 1
ATOM 610 N N . GLN A 1 79 ? 7.260 0.803 20.947 1.00 83.50 79 GLN A N 1
ATOM 611 C CA . GLN A 1 79 ? 6.297 1.638 21.662 1.00 83.50 79 GLN A CA 1
ATOM 612 C C . GLN A 1 79 ? 5.090 1.918 20.765 1.00 83.50 79 GLN A C 1
ATOM 614 O O . GLN A 1 79 ? 5.222 2.160 19.568 1.00 83.50 79 GLN A O 1
ATOM 619 N N . VAL A 1 80 ? 3.901 1.896 21.358 1.00 86.19 80 VAL A N 1
ATOM 620 C CA . VAL A 1 80 ? 2.639 2.134 20.655 1.00 86.19 80 VAL A CA 1
ATOM 621 C C . VAL A 1 80 ? 1.913 3.260 21.375 1.00 86.19 80 VAL A C 1
ATOM 623 O O . VAL A 1 80 ? 1.831 3.257 22.606 1.00 86.19 80 VAL A O 1
ATOM 626 N N . ALA A 1 81 ? 1.427 4.244 20.620 1.00 86.69 81 ALA A N 1
ATOM 627 C CA . ALA A 1 81 ? 0.612 5.318 21.168 1.00 86.69 81 ALA A CA 1
ATOM 628 C C . ALA A 1 81 ? -0.727 4.762 21.686 1.00 86.69 81 ALA A C 1
ATOM 630 O O . ALA A 1 81 ? -1.106 3.627 21.393 1.00 86.69 81 ALA A O 1
ATOM 631 N N . GLY A 1 82 ? -1.462 5.562 22.461 1.00 84.75 82 GLY A N 1
ATOM 632 C CA . GLY A 1 82 ? -2.792 5.166 22.931 1.00 84.75 82 GLY A CA 1
ATOM 633 C C . GLY A 1 82 ? -3.719 4.783 21.764 1.00 84.75 82 GLY A C 1
ATOM 634 O O . GLY A 1 82 ? -3.630 5.403 20.702 1.00 84.75 82 GLY A O 1
ATOM 635 N N . PRO A 1 83 ? -4.593 3.773 21.936 1.00 86.69 83 PRO A N 1
ATOM 636 C CA . PRO A 1 83 ? -5.441 3.276 20.859 1.00 86.69 83 PRO A CA 1
ATOM 637 C C . PRO A 1 83 ? -6.298 4.401 20.279 1.00 86.69 83 PRO A C 1
ATOM 639 O O . PRO A 1 83 ? -6.934 5.149 21.020 1.00 86.69 83 PRO A O 1
ATOM 642 N N . THR A 1 84 ? -6.315 4.492 18.954 1.00 88.88 84 THR A N 1
ATOM 643 C CA . THR A 1 84 ? -7.035 5.521 18.198 1.00 88.88 84 THR A CA 1
ATOM 644 C C . THR A 1 84 ? -7.872 4.855 17.106 1.00 88.88 84 THR A C 1
ATOM 646 O O . THR A 1 84 ? -7.458 3.855 16.511 1.00 88.88 84 THR A O 1
ATOM 649 N N . GLU A 1 85 ? -9.078 5.375 16.867 1.00 91.69 85 GLU A N 1
ATOM 650 C CA . GLU A 1 85 ? -9.931 4.917 15.767 1.00 91.69 85 GLU A CA 1
ATOM 651 C C . GLU A 1 85 ? -9.335 5.314 14.412 1.00 91.69 85 GLU A C 1
ATOM 653 O O . GLU A 1 85 ? -8.572 6.268 14.319 1.00 91.69 85 GLU A O 1
ATOM 658 N N . LEU A 1 86 ? -9.666 4.567 13.356 1.00 95.00 86 LEU A N 1
ATOM 659 C CA . LEU A 1 86 ? -9.240 4.907 12.001 1.00 95.00 86 LEU A CA 1
ATOM 660 C C . LEU A 1 86 ? -10.290 5.799 11.327 1.00 95.00 86 LEU A C 1
ATOM 662 O O . LEU A 1 86 ? -11.388 5.338 11.018 1.00 95.00 86 LEU A O 1
ATOM 666 N N . ASP A 1 87 ? -9.911 7.035 11.036 1.00 94.19 87 ASP A N 1
ATOM 667 C CA .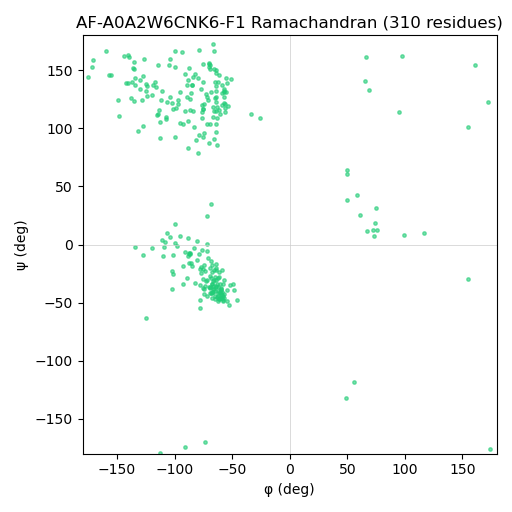 ASP A 1 87 ? -10.622 8.016 10.225 1.00 94.19 87 ASP A CA 1
ATOM 668 C C . ASP A 1 87 ? -9.876 8.317 8.907 1.00 94.19 87 ASP A C 1
ATOM 670 O O . ASP A 1 87 ? -8.833 7.737 8.585 1.00 94.19 87 ASP A O 1
ATOM 674 N N . GLU A 1 88 ? -10.444 9.218 8.105 1.00 95.00 88 GLU A N 1
ATOM 675 C CA . GLU A 1 88 ? -9.885 9.659 6.822 1.00 95.00 88 GLU A CA 1
ATOM 676 C C . GLU A 1 88 ? -8.491 10.299 6.953 1.00 95.00 88 GLU A C 1
ATOM 678 O O . GLU A 1 88 ? -7.618 10.06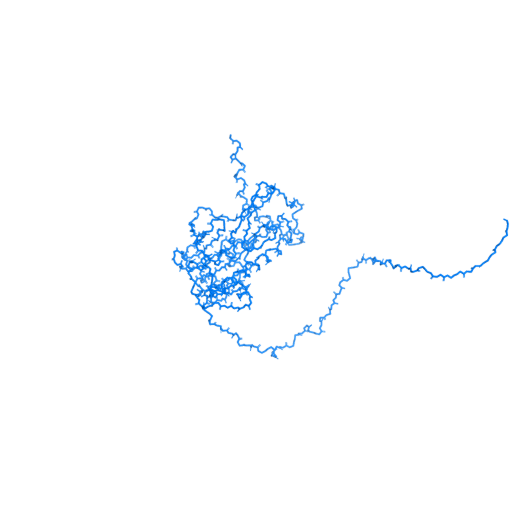1 6.116 1.00 95.00 88 GLU A O 1
ATOM 683 N N . THR A 1 89 ? -8.250 11.070 8.015 1.00 94.69 89 THR A N 1
ATOM 684 C CA . THR A 1 89 ? -6.970 11.742 8.275 1.00 94.69 89 THR A CA 1
ATOM 685 C C . THR A 1 89 ? -5.900 10.735 8.683 1.00 94.69 89 THR A C 1
ATOM 687 O O . THR A 1 89 ? -4.784 10.793 8.159 1.00 94.69 89 THR A O 1
ATOM 690 N N . GLN A 1 90 ? -6.213 9.780 9.569 1.00 95.25 90 GLN A N 1
ATOM 691 C CA . GLN A 1 90 ? -5.247 8.727 9.905 1.00 95.25 90 GLN A CA 1
ATOM 692 C C . GLN A 1 90 ? -4.968 7.823 8.700 1.00 95.25 90 GLN A C 1
ATOM 694 O O . GLN A 1 90 ? -3.812 7.467 8.474 1.00 95.25 90 GLN A O 1
ATOM 699 N N . LEU A 1 91 ? -5.975 7.498 7.878 1.00 97.12 91 LEU A N 1
ATOM 700 C CA . LEU A 1 91 ? -5.756 6.740 6.644 1.00 97.12 91 LEU A CA 1
ATOM 701 C C . LEU A 1 91 ? -4.838 7.498 5.675 1.00 97.12 91 LEU A C 1
ATOM 703 O O . LEU A 1 91 ? -3.878 6.914 5.174 1.00 97.12 91 LEU A O 1
ATOM 707 N N . ALA A 1 92 ? -5.083 8.789 5.439 1.00 97.12 92 ALA A N 1
ATOM 708 C CA . ALA A 1 92 ? -4.218 9.615 4.600 1.00 97.12 92 ALA A CA 1
ATOM 709 C C . ALA A 1 92 ? -2.777 9.627 5.128 1.00 97.12 92 ALA A C 1
ATOM 711 O O . ALA A 1 92 ? -1.835 9.374 4.378 1.00 97.12 92 ALA A O 1
ATOM 712 N N . ARG A 1 93 ? -2.597 9.819 6.437 1.00 95.81 93 ARG A N 1
ATOM 713 C CA . ARG A 1 93 ? -1.281 9.791 7.085 1.00 95.81 93 ARG A CA 1
ATOM 714 C C . ARG A 1 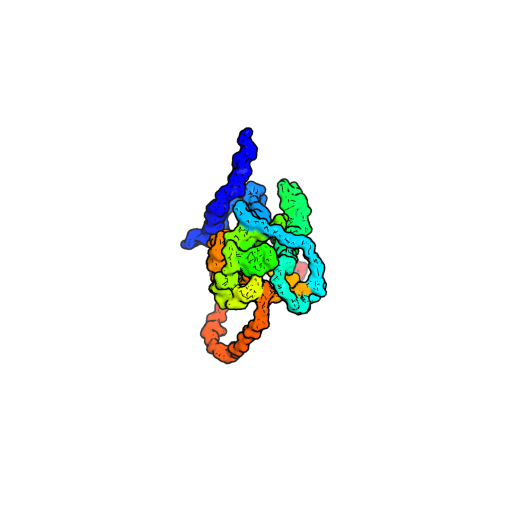93 ? -0.555 8.461 6.862 1.00 95.81 93 ARG A C 1
ATOM 716 O O . ARG A 1 93 ? 0.588 8.460 6.405 1.00 95.81 93 ARG A O 1
ATOM 723 N N . LEU A 1 94 ? -1.235 7.337 7.094 1.00 97.00 94 LEU A N 1
ATOM 724 C CA . LEU A 1 94 ? -0.692 5.997 6.855 1.00 97.00 94 LEU A CA 1
ATOM 725 C C . LEU A 1 94 ? -0.284 5.798 5.388 1.00 97.00 94 LEU A C 1
ATOM 727 O O . LEU A 1 94 ? 0.814 5.318 5.113 1.00 97.00 94 LEU A O 1
ATOM 731 N N . LEU A 1 95 ? -1.134 6.205 4.441 1.00 98.06 95 LEU A N 1
ATOM 732 C CA . LEU A 1 95 ? -0.859 6.089 3.007 1.00 98.06 95 LEU A CA 1
ATOM 733 C C . LEU A 1 95 ? 0.320 6.961 2.567 1.00 98.06 95 LEU A C 1
ATOM 735 O O . LEU A 1 95 ? 1.152 6.511 1.777 1.00 98.06 95 LEU A O 1
ATOM 739 N N . PHE A 1 96 ? 0.430 8.182 3.091 1.00 97.38 96 PHE A N 1
ATOM 740 C CA . PHE A 1 96 ? 1.541 9.074 2.773 1.00 97.38 96 PHE A CA 1
ATOM 741 C C . PHE A 1 96 ? 2.880 8.482 3.216 1.00 97.38 96 PHE A C 1
ATOM 743 O O . PHE A 1 96 ? 3.815 8.409 2.420 1.00 97.38 96 PHE A O 1
ATOM 750 N N . HIS A 1 97 ? 2.966 8.000 4.458 1.00 95.75 97 HIS A N 1
ATOM 751 C CA . HIS A 1 97 ? 4.199 7.420 4.994 1.00 95.75 97 HIS A CA 1
ATOM 752 C C . HIS A 1 97 ? 4.518 6.029 4.420 1.00 95.75 97 HIS A C 1
ATOM 754 O O . HIS A 1 97 ? 5.686 5.635 4.376 1.00 95.75 97 HIS A O 1
ATOM 760 N N . ALA A 1 98 ? 3.513 5.308 3.915 1.00 96.94 98 ALA A N 1
ATOM 761 C CA . ALA A 1 98 ? 3.704 4.043 3.216 1.00 96.94 98 ALA A CA 1
ATOM 762 C C . ALA A 1 98 ? 4.194 4.240 1.767 1.00 96.94 98 ALA A C 1
ATOM 764 O O . ALA A 1 98 ? 5.225 3.688 1.387 1.00 96.94 98 ALA A O 1
ATOM 765 N N . VAL A 1 99 ? 3.474 5.022 0.951 1.00 97.19 99 VAL A N 1
ATOM 766 C CA . VAL A 1 99 ? 3.673 5.075 -0.516 1.00 97.19 99 VAL A CA 1
ATOM 767 C C . VAL A 1 99 ? 3.715 6.487 -1.114 1.00 97.19 99 VAL A C 1
ATOM 769 O O . VAL A 1 99 ? 3.933 6.627 -2.318 1.00 97.19 99 VAL A O 1
ATOM 772 N N . GLY A 1 100 ? 3.529 7.537 -0.312 1.00 96.56 100 GLY A N 1
ATOM 773 C CA . GLY A 1 100 ? 3.446 8.920 -0.787 1.00 96.56 100 GLY A CA 1
ATOM 774 C C . GLY A 1 100 ? 4.735 9.425 -1.439 1.00 96.56 100 GLY A C 1
ATOM 775 O O . GLY A 1 100 ? 5.840 9.035 -1.057 1.00 96.56 100 GLY A O 1
ATOM 776 N N . VAL A 1 101 ? 4.600 10.315 -2.428 1.00 96.38 101 VAL A N 1
ATOM 777 C CA . VAL A 1 101 ? 5.734 11.012 -3.054 1.00 96.38 101 VAL A CA 1
ATOM 778 C C . VAL A 1 101 ? 6.222 12.123 -2.122 1.00 96.38 101 VAL A C 1
ATOM 780 O O . VAL A 1 101 ? 5.487 13.050 -1.804 1.00 96.38 101 VAL A O 1
ATOM 783 N N . THR A 1 102 ? 7.486 12.052 -1.709 1.00 95.69 102 THR A N 1
ATOM 784 C CA . THR A 1 102 ? 8.106 13.001 -0.769 1.00 95.69 102 THR A CA 1
ATOM 785 C C . THR A 1 102 ? 8.982 14.035 -1.466 1.00 95.69 102 THR A C 1
ATOM 787 O O . THR A 1 102 ? 9.192 15.129 -0.946 1.00 95.69 102 THR A O 1
ATOM 790 N N . ARG A 1 103 ? 9.516 13.709 -2.651 1.00 94.75 103 ARG A N 1
ATOM 791 C CA . ARG A 1 103 ? 10.360 14.625 -3.424 1.00 94.75 103 ARG A CA 1
ATOM 792 C C . ARG A 1 103 ? 10.340 14.298 -4.909 1.00 94.75 103 ARG A C 1
ATOM 794 O O . ARG A 1 103 ? 10.350 13.136 -5.308 1.00 94.75 103 ARG A O 1
ATOM 801 N N . MET A 1 104 ? 10.420 15.340 -5.729 1.00 93.88 104 MET A N 1
ATOM 802 C CA . MET A 1 104 ? 10.605 15.235 -7.174 1.00 93.88 104 MET A CA 1
ATOM 803 C C . MET A 1 104 ? 11.937 15.869 -7.575 1.00 93.88 104 MET A C 1
ATOM 805 O O . MET A 1 104 ? 12.311 16.917 -7.051 1.00 93.88 104 MET A O 1
ATOM 809 N N . ALA A 1 105 ? 12.659 15.242 -8.501 1.00 90.56 105 ALA A N 1
ATOM 810 C CA . ALA A 1 105 ? 13.899 15.783 -9.058 1.00 90.56 105 ALA A CA 1
ATOM 811 C C . ALA A 1 105 ? 13.997 15.515 -10.562 1.00 90.56 105 ALA A C 1
ATOM 813 O O . ALA A 1 105 ? 13.288 14.666 -11.103 1.00 90.56 105 ALA A O 1
ATOM 814 N N . MET A 1 106 ? 14.882 16.235 -11.244 1.00 85.81 106 MET A N 1
ATOM 815 C CA . MET A 1 106 ? 15.240 15.930 -12.629 1.00 85.81 106 MET A CA 1
ATOM 816 C C . MET A 1 106 ? 16.342 14.868 -12.663 1.00 85.81 106 MET A C 1
ATOM 818 O O . MET A 1 106 ? 17.275 14.931 -11.863 1.00 85.81 106 MET A O 1
ATOM 822 N N . SER A 1 107 ? 16.219 13.888 -13.562 1.00 79.62 107 SER A N 1
ATOM 823 C CA . SER A 1 107 ? 17.324 12.985 -13.901 1.00 79.62 107 SER A CA 1
ATOM 824 C C . SER A 1 107 ? 18.299 13.674 -14.867 1.00 79.62 107 SER A C 1
ATOM 826 O O . SER A 1 107 ? 17.976 14.706 -15.454 1.00 79.62 107 SER A O 1
ATOM 828 N N . ALA A 1 108 ? 19.479 13.077 -15.059 1.00 76.00 108 ALA A N 1
ATOM 829 C CA . ALA A 1 108 ? 20.364 13.405 -16.184 1.00 76.00 108 ALA A CA 1
ATOM 830 C C . ALA A 1 108 ? 19.737 13.023 -17.543 1.00 76.00 108 ALA A C 1
ATOM 832 O O . ALA A 1 108 ? 20.090 13.556 -18.588 1.00 76.00 108 ALA A O 1
ATOM 833 N N . GLU A 1 109 ? 18.787 12.096 -17.507 1.00 75.06 109 GLU A N 1
ATOM 834 C CA . GLU A 1 109 ? 17.972 11.642 -18.628 1.00 75.06 109 GLU A CA 1
ATOM 835 C C . GLU A 1 109 ? 16.644 12.432 -18.696 1.00 75.06 109 GLU A C 1
ATOM 837 O O . GLU A 1 109 ? 16.278 13.086 -17.717 1.00 75.06 109 GLU A O 1
ATOM 842 N N . PRO A 1 110 ? 15.871 12.388 -19.804 1.00 75.81 110 PRO A N 1
ATOM 843 C CA . PRO A 1 110 ? 14.712 13.269 -20.029 1.00 75.81 110 PRO A CA 1
ATOM 844 C C . PRO A 1 110 ? 13.466 12.974 -19.161 1.00 75.81 110 PRO A C 1
ATOM 846 O O . PRO A 1 110 ? 12.346 13.318 -19.540 1.00 75.81 110 PRO A O 1
ATOM 849 N N . TRP A 1 111 ? 13.621 12.350 -17.992 1.00 74.62 111 TRP A N 1
ATOM 850 C CA . TRP A 1 111 ? 12.530 12.003 -17.080 1.00 74.62 111 TRP A CA 1
ATOM 851 C C . TRP A 1 111 ? 12.741 12.524 -15.660 1.00 74.62 111 TRP A C 1
ATOM 853 O O . TRP A 1 111 ? 13.848 12.817 -15.203 1.00 74.62 111 TRP A O 1
ATOM 863 N N . ARG A 1 112 ? 11.625 12.613 -14.935 1.00 85.88 112 ARG A N 1
ATOM 864 C CA . ARG A 1 112 ? 11.593 12.988 -13.521 1.00 85.88 112 ARG A CA 1
ATOM 865 C C . ARG A 1 112 ? 11.850 11.769 -12.638 1.00 85.88 112 ARG A C 1
ATOM 867 O O . ARG A 1 112 ? 11.403 10.662 -12.934 1.00 85.88 112 ARG A O 1
ATOM 874 N N . LEU A 1 113 ? 12.557 12.000 -11.541 1.00 90.00 113 LEU A N 1
ATOM 875 C CA . LEU A 1 113 ? 12.705 11.066 -10.435 1.00 90.00 113 LEU A CA 1
ATOM 876 C C . LEU A 1 113 ? 11.672 11.408 -9.366 1.00 90.00 113 LEU A C 1
ATOM 878 O O . LEU A 1 113 ? 11.557 12.565 -8.959 1.00 90.00 113 LEU A O 1
ATOM 882 N N . TYR A 1 114 ? 10.956 10.388 -8.910 1.00 94.25 114 TYR A N 1
ATOM 883 C CA . TYR A 1 114 ? 9.959 10.482 -7.852 1.00 94.25 114 TYR A CA 1
ATOM 884 C C . TYR A 1 114 ? 10.450 9.668 -6.669 1.00 94.25 114 TYR A C 1
ATOM 886 O O . TYR A 1 114 ? 10.558 8.447 -6.771 1.00 94.25 114 TYR A O 1
ATOM 894 N N . PHE A 1 115 ? 10.788 10.342 -5.581 1.00 96.19 115 PHE A N 1
ATOM 895 C CA . PHE A 1 115 ? 11.167 9.701 -4.333 1.00 96.19 115 PHE A CA 1
ATOM 896 C C . PHE A 1 115 ? 9.896 9.494 -3.522 1.00 96.19 115 PHE A C 1
ATOM 898 O O . PHE A 1 115 ? 9.127 10.440 -3.336 1.00 96.19 115 PHE A O 1
ATOM 905 N N . ARG A 1 116 ? 9.666 8.255 -3.087 1.00 96.75 116 ARG A N 1
ATOM 906 C CA . ARG A 1 116 ? 8.542 7.894 -2.220 1.00 96.75 116 ARG A CA 1
ATOM 907 C C . ARG A 1 116 ? 9.014 7.777 -0.770 1.00 96.75 116 ARG A C 1
ATOM 909 O O . ARG A 1 116 ? 10.218 7.781 -0.509 1.00 96.75 116 ARG A O 1
ATOM 916 N N . ALA A 1 117 ? 8.072 7.721 0.165 1.00 95.94 117 ALA A N 1
ATOM 917 C CA . ALA A 1 117 ? 8.364 7.576 1.589 1.00 95.94 117 ALA A CA 1
ATOM 918 C C . ALA A 1 117 ? 9.150 6.288 1.893 1.00 95.94 117 ALA A C 1
ATOM 920 O O . ALA A 1 117 ? 10.085 6.309 2.694 1.00 95.94 117 ALA A O 1
ATOM 921 N N . ALA A 1 118 ? 8.823 5.189 1.209 1.00 96.81 118 ALA A N 1
ATOM 922 C CA . ALA A 1 118 ? 9.629 3.976 1.218 1.00 96.81 118 ALA A CA 1
ATOM 923 C C . ALA A 1 118 ? 10.716 4.006 0.122 1.00 96.81 118 ALA A C 1
ATOM 925 O O . ALA A 1 118 ? 10.460 4.465 -1.000 1.00 96.81 118 ALA A O 1
ATOM 926 N N . PRO A 1 119 ? 11.931 3.500 0.412 1.00 96.19 119 PRO A N 1
ATOM 927 C CA . PRO A 1 119 ? 12.952 3.306 -0.605 1.00 96.19 119 PRO A CA 1
ATOM 928 C C . PRO A 1 119 ? 12.518 2.238 -1.615 1.00 96.19 119 PRO A C 1
ATOM 930 O O . PRO A 1 119 ? 11.803 1.297 -1.282 1.00 96.19 119 PRO A O 1
ATOM 933 N N . SER A 1 120 ? 13.011 2.364 -2.846 1.00 96.69 120 SER A N 1
ATOM 934 C CA . SER A 1 120 ? 12.818 1.363 -3.894 1.00 96.69 120 SER A CA 1
ATOM 935 C C . SER A 1 120 ? 14.089 1.188 -4.709 1.00 96.69 120 SER A C 1
ATOM 937 O O . SER A 1 120 ? 14.771 2.164 -5.057 1.00 96.69 120 SER A O 1
ATOM 939 N N . ALA A 1 121 ? 14.410 -0.060 -5.043 1.00 93.19 121 ALA A N 1
ATOM 940 C CA . ALA A 1 121 ? 15.575 -0.371 -5.855 1.00 93.19 121 ALA A CA 1
ATOM 941 C C . ALA A 1 121 ? 15.525 0.350 -7.210 1.00 93.19 121 ALA A C 1
ATOM 943 O O . ALA A 1 121 ? 14.597 0.200 -8.003 1.00 93.19 121 ALA A O 1
ATOM 944 N N . GLY A 1 122 ? 16.549 1.163 -7.481 1.00 92.38 122 GLY A N 1
ATOM 945 C CA . GLY A 1 122 ? 16.651 1.916 -8.730 1.00 92.38 122 GLY A CA 1
ATOM 946 C C . GLY A 1 122 ? 15.596 3.012 -8.904 1.00 92.38 122 GLY A C 1
ATOM 947 O O . GLY A 1 122 ? 15.508 3.555 -10.002 1.00 92.38 122 GLY A O 1
ATOM 948 N N . ASN A 1 123 ? 14.841 3.350 -7.850 1.00 94.44 123 ASN A N 1
ATOM 949 C CA . ASN A 1 123 ? 13.729 4.301 -7.884 1.00 94.44 123 ASN A CA 1
ATOM 950 C C . ASN A 1 123 ? 12.625 3.904 -8.889 1.00 94.44 123 ASN A C 1
ATOM 952 O O . ASN A 1 123 ? 12.147 4.747 -9.653 1.00 94.44 123 ASN A O 1
ATOM 956 N N . LEU A 1 124 ? 12.277 2.610 -8.913 1.00 93.19 124 LEU A N 1
ATOM 957 C CA . LEU A 1 124 ? 11.336 2.010 -9.874 1.00 93.19 124 LEU A CA 1
ATOM 958 C C . LEU A 1 124 ? 9.940 1.766 -9.291 1.00 93.19 124 LEU A C 1
ATOM 960 O O . LEU A 1 124 ? 8.983 1.715 -10.052 1.00 93.19 124 LEU A O 1
ATOM 964 N N . HIS A 1 125 ? 9.834 1.663 -7.965 1.00 95.56 125 HIS A N 1
ATOM 965 C CA . HIS A 1 125 ? 8.592 1.588 -7.191 1.00 95.56 125 HIS A CA 1
ATOM 966 C C . HIS A 1 125 ? 7.604 0.533 -7.712 1.00 95.56 125 HIS A C 1
ATOM 968 O O . HIS A 1 125 ? 6.507 0.889 -8.129 1.00 95.56 125 HIS A O 1
ATOM 974 N N . PRO A 1 126 ? 7.958 -0.767 -7.674 1.00 95.62 126 PRO A N 1
ATOM 975 C CA . PRO A 1 126 ? 7.142 -1.843 -8.231 1.00 95.62 126 PRO A CA 1
ATOM 976 C C . PRO A 1 126 ? 5.870 -2.142 -7.426 1.00 95.62 126 PRO A C 1
ATOM 978 O O . PRO A 1 126 ? 5.160 -3.081 -7.773 1.00 95.62 126 PRO A O 1
ATOM 981 N N . ILE A 1 127 ? 5.620 -1.417 -6.332 1.00 98.19 127 ILE A N 1
ATOM 982 C CA . ILE A 1 127 ? 4.504 -1.663 -5.423 1.00 98.19 127 ILE A CA 1
ATOM 983 C C . ILE A 1 127 ? 3.399 -0.634 -5.632 1.00 98.19 127 ILE A C 1
ATOM 985 O O . ILE A 1 127 ? 3.628 0.575 -5.526 1.00 98.19 127 ILE A O 1
ATOM 989 N N . GLU A 1 128 ? 2.193 -1.148 -5.845 1.00 97.94 128 GLU A N 1
ATOM 990 C CA . GLU A 1 128 ? 0.943 -0.395 -5.834 1.00 97.94 128 GLU A CA 1
ATOM 991 C C . GLU A 1 128 ? 0.168 -0.690 -4.542 1.00 97.94 128 GLU A C 1
ATOM 993 O O . GLU A 1 128 ? 0.325 -1.750 -3.923 1.00 97.94 128 GLU A O 1
ATOM 998 N N . ALA A 1 129 ? -0.675 0.255 -4.128 1.00 98.44 129 ALA A N 1
ATOM 999 C CA . ALA A 1 129 ? -1.464 0.166 -2.906 1.00 98.44 129 ALA A CA 1
ATOM 1000 C C . ALA A 1 129 ? -2.957 0.338 -3.201 1.00 98.44 129 ALA A C 1
ATOM 1002 O O . ALA A 1 129 ? -3.363 1.231 -3.945 1.00 98.44 129 ALA A O 1
ATOM 1003 N N . TYR A 1 130 ? -3.770 -0.503 -2.567 1.00 98.81 130 TYR A N 1
ATOM 1004 C CA . TYR A 1 130 ? -5.225 -0.473 -2.662 1.00 98.81 130 TYR A CA 1
ATOM 1005 C C . TYR A 1 130 ? -5.844 -0.431 -1.273 1.00 98.81 130 TYR A C 1
ATOM 1007 O O . TYR A 1 130 ? -5.348 -1.069 -0.346 1.00 98.81 130 TYR A O 1
ATOM 1015 N N . VAL A 1 131 ? -6.955 0.282 -1.130 1.00 98.69 131 VAL A N 1
ATOM 1016 C CA . VAL A 1 131 ? -7.725 0.362 0.111 1.00 98.69 131 VAL A CA 1
ATOM 1017 C C . VAL A 1 131 ? -9.062 -0.337 -0.089 1.00 98.69 131 VAL A C 1
ATOM 1019 O O . VAL A 1 131 ? -9.828 0.020 -0.979 1.00 98.69 131 VAL A O 1
ATOM 1022 N N . VAL A 1 132 ? -9.356 -1.316 0.763 1.00 98.25 132 VAL A N 1
ATOM 1023 C CA . VAL A 1 132 ? -10.691 -1.913 0.892 1.00 98.25 132 VAL A CA 1
ATOM 1024 C C . VAL A 1 132 ? -11.287 -1.421 2.203 1.00 98.25 132 VAL A C 1
ATOM 1026 O O . VAL A 1 132 ? -10.808 -1.802 3.271 1.00 98.25 132 VAL A O 1
ATOM 1029 N N . CYS A 1 133 ? -12.303 -0.565 2.149 1.00 97.12 133 CYS A N 1
ATOM 1030 C CA . CYS A 1 133 ? -12.834 0.098 3.341 1.00 97.12 133 CYS A CA 1
ATOM 1031 C C . CYS A 1 133 ? -14.362 0.110 3.411 1.00 97.12 133 CYS A C 1
ATOM 1033 O O . CYS A 1 133 ? -15.067 0.012 2.403 1.00 97.12 133 CYS A O 1
ATOM 1035 N N . GLY A 1 134 ? -14.862 0.248 4.642 1.00 94.81 134 GLY A N 1
ATOM 1036 C CA . GLY A 1 134 ? -16.194 0.791 4.884 1.00 94.81 134 GLY A CA 1
ATOM 1037 C C . GLY A 1 134 ? -16.205 2.305 4.650 1.00 94.81 134 GLY A C 1
ATOM 1038 O O . GLY A 1 134 ? -15.241 2.879 4.146 1.00 94.81 134 GLY A O 1
ATOM 1039 N N . ARG A 1 135 ? -17.291 2.980 5.032 1.00 93.81 135 ARG A N 1
ATOM 1040 C CA . ARG A 1 135 ? -17.336 4.446 4.955 1.00 93.81 135 ARG A CA 1
ATOM 1041 C C . ARG A 1 135 ? -16.426 5.049 6.030 1.00 93.81 135 ARG A C 1
ATOM 1043 O O . ARG A 1 135 ? -16.623 4.757 7.207 1.00 93.81 135 ARG A O 1
ATOM 1050 N N . LEU A 1 136 ? -15.481 5.895 5.624 1.00 94.25 136 LEU A N 1
ATOM 1051 C CA . LEU A 1 136 ? -14.530 6.583 6.503 1.00 94.25 136 LEU A CA 1
ATOM 1052 C C . LEU A 1 136 ? -14.578 8.081 6.222 1.00 94.25 136 LEU A C 1
ATOM 1054 O O . LEU A 1 136 ? -14.037 8.531 5.217 1.00 94.25 136 LEU A O 1
ATOM 1058 N N . GLY A 1 137 ? -15.256 8.844 7.082 1.00 91.25 137 GLY A N 1
ATOM 1059 C CA . GLY A 1 137 ? -15.521 10.258 6.806 1.00 91.25 137 GLY A CA 1
ATOM 1060 C C . GLY A 1 137 ? -16.237 10.420 5.464 1.00 91.25 137 GLY A C 1
ATOM 1061 O O . GLY A 1 137 ? -17.326 9.864 5.269 1.00 91.25 137 GLY A O 1
ATOM 1062 N N . GLU A 1 138 ? -15.583 11.126 4.542 1.00 92.62 138 GLU A N 1
ATOM 1063 C CA . GLU A 1 138 ? -16.072 11.386 3.188 1.00 92.62 138 GLU A CA 1
ATOM 1064 C C . GLU A 1 138 ? -15.634 10.327 2.160 1.00 92.62 138 GLU A C 1
ATOM 1066 O O . GLU A 1 138 ? -16.092 10.339 1.010 1.00 92.62 138 GLU A O 1
ATOM 1071 N N . ILE A 1 139 ? -14.768 9.387 2.551 1.00 96.62 139 ILE A N 1
ATOM 1072 C CA . ILE A 1 139 ? -14.374 8.252 1.715 1.00 96.62 139 ILE A CA 1
ATOM 1073 C C . ILE A 1 139 ? -15.529 7.236 1.699 1.00 96.62 139 ILE A C 1
ATOM 1075 O O . ILE A 1 139 ? -15.874 6.673 2.748 1.00 96.62 139 ILE A O 1
ATOM 1079 N N . PRO A 1 140 ? -16.143 6.971 0.529 1.00 94.38 140 PRO A N 1
ATOM 1080 C CA . PRO A 1 140 ? -17.212 5.991 0.425 1.00 94.38 140 PRO A CA 1
ATOM 1081 C C . PRO A 1 140 ? -16.673 4.570 0.618 1.00 94.38 140 PRO A C 1
ATOM 1083 O O . PRO A 1 140 ? -15.526 4.264 0.282 1.00 94.38 140 PRO A O 1
ATOM 1086 N N . ALA A 1 141 ? -17.531 3.683 1.127 1.00 95.81 141 ALA A N 1
ATOM 1087 C CA . ALA A 1 141 ? -17.215 2.262 1.210 1.00 95.81 141 ALA A CA 1
ATOM 1088 C C . ALA A 1 141 ? -16.926 1.710 -0.191 1.00 95.81 141 ALA A C 1
ATOM 1090 O O . ALA A 1 141 ? -17.717 1.931 -1.115 1.00 95.81 141 ALA A O 1
ATOM 1091 N N . GLY A 1 142 ? -15.812 0.998 -0.344 1.00 94.88 142 GLY A N 1
ATOM 1092 C CA . GLY A 1 142 ? -15.373 0.563 -1.660 1.00 94.88 142 GLY A CA 1
ATOM 1093 C C . GLY A 1 142 ? -14.014 -0.119 -1.698 1.00 94.88 142 GLY A C 1
ATOM 1094 O O . GLY A 1 142 ? -13.368 -0.363 -0.676 1.00 94.88 142 GLY A O 1
ATOM 1095 N N . VAL A 1 143 ? -13.604 -0.422 -2.927 1.00 98.06 143 VAL A N 1
ATOM 1096 C CA . VAL A 1 143 ? -12.232 -0.773 -3.299 1.00 98.06 143 VAL A CA 1
ATOM 1097 C C . VAL A 1 143 ? -11.646 0.413 -4.050 1.00 98.06 143 VAL A C 1
ATOM 1099 O O . VAL A 1 143 ? -12.185 0.813 -5.082 1.00 98.06 143 VAL A O 1
ATOM 1102 N N . HIS A 1 144 ? -10.535 0.941 -3.551 1.00 98.44 144 HIS A N 1
ATOM 1103 C CA . HIS A 1 144 ? -9.885 2.136 -4.074 1.00 98.44 144 HIS A CA 1
ATOM 1104 C C . HIS A 1 144 ? -8.428 1.852 -4.429 1.00 98.44 144 HIS A C 1
ATOM 1106 O O . HIS A 1 144 ? -7.732 1.186 -3.666 1.00 98.44 144 HIS A O 1
ATOM 1112 N N . HIS A 1 145 ? -7.947 2.373 -5.556 1.00 98.44 145 HIS A N 1
ATOM 1113 C CA . HIS A 1 145 ? -6.516 2.441 -5.874 1.00 98.44 145 HIS A CA 1
ATOM 1114 C C . HIS A 1 145 ? -5.934 3.753 -5.345 1.00 98.44 145 HIS A C 1
ATOM 1116 O O . HIS A 1 145 ? -6.560 4.806 -5.475 1.00 98.44 145 HIS A O 1
ATOM 1122 N N . VAL A 1 146 ? -4.751 3.693 -4.738 1.00 98.25 146 VAL A N 1
ATOM 1123 C CA . VAL A 1 146 ? -4.027 4.877 -4.268 1.00 98.25 146 VAL A CA 1
ATOM 1124 C C . VAL A 1 146 ? -3.198 5.425 -5.424 1.00 98.25 146 VAL A C 1
ATOM 1126 O O . VAL A 1 146 ? -2.252 4.772 -5.852 1.00 98.25 146 VAL A O 1
ATOM 1129 N N . ASP A 1 147 ? -3.499 6.639 -5.888 1.00 94.94 147 ASP A N 1
ATOM 1130 C CA . ASP A 1 147 ? -2.608 7.385 -6.781 1.00 94.94 147 ASP A CA 1
ATOM 1131 C C . ASP A 1 147 ? -1.630 8.203 -5.918 1.00 94.94 147 ASP A C 1
ATOM 1133 O O . ASP A 1 147 ? -2.032 9.202 -5.310 1.00 94.94 147 ASP A O 1
ATOM 1137 N N . PRO A 1 148 ? -0.345 7.809 -5.824 1.00 93.81 148 PRO A N 1
ATOM 1138 C CA . PRO A 1 148 ? 0.628 8.516 -5.001 1.00 93.81 148 PRO A CA 1
ATOM 1139 C C . PRO A 1 148 ? 1.085 9.847 -5.617 1.00 93.81 148 PRO A C 1
ATOM 1141 O O . PRO A 1 148 ? 1.657 10.664 -4.897 1.00 93.81 148 PRO A O 1
ATOM 1144 N N . LEU A 1 149 ? 0.876 10.074 -6.921 1.00 91.00 149 LEU A N 1
ATOM 1145 C CA . LEU A 1 149 ? 1.279 11.306 -7.602 1.00 91.00 149 LEU A CA 1
ATOM 1146 C C . LEU A 1 149 ? 0.306 12.449 -7.301 1.00 91.00 149 LEU A C 1
ATOM 1148 O O . LEU A 1 149 ? 0.747 13.547 -6.967 1.00 91.00 149 LEU A O 1
ATOM 1152 N N . SER A 1 150 ? -0.998 12.201 -7.423 1.00 91.00 150 SER A N 1
ATOM 1153 C CA . SER A 1 150 ? -2.047 13.167 -7.054 1.00 91.00 150 SER A CA 1
ATOM 1154 C C . SER A 1 150 ? -2.458 13.081 -5.585 1.00 91.00 150 SER A C 1
ATOM 1156 O O . SER A 1 150 ? -3.233 13.917 -5.125 1.00 91.00 150 SER A O 1
ATOM 1158 N N . PHE A 1 151 ? -1.949 12.078 -4.866 1.00 96.75 151 PHE A N 1
ATOM 1159 C CA . PHE A 1 151 ? -2.308 11.749 -3.492 1.00 96.75 151 PHE A CA 1
ATOM 1160 C C . PHE A 1 151 ? -3.830 11.656 -3.302 1.00 96.75 151 PHE A C 1
ATOM 1162 O O . PHE A 1 151 ? -4.465 12.415 -2.566 1.00 96.75 151 PHE A O 1
ATOM 1169 N N . SER A 1 152 ? -4.425 10.720 -4.039 1.00 96.94 152 SER A N 1
ATOM 1170 C CA . SER A 1 152 ? -5.873 10.527 -4.123 1.00 96.94 152 SER A CA 1
ATOM 1171 C C . SER A 1 152 ? -6.258 9.051 -4.140 1.00 96.94 152 SER A C 1
ATOM 1173 O O . SER A 1 152 ? -5.449 8.189 -4.477 1.00 96.94 152 SER A O 1
ATOM 1175 N N . LEU A 1 153 ? -7.520 8.769 -3.830 1.00 98.31 153 LEU A N 1
ATOM 1176 C CA . LEU A 1 153 ? -8.144 7.457 -3.963 1.00 98.31 153 LEU A CA 1
ATOM 1177 C C . LEU A 1 153 ? -9.029 7.425 -5.206 1.00 98.31 153 LEU A C 1
ATOM 1179 O O . LEU A 1 153 ? -9.960 8.221 -5.308 1.00 98.31 153 LEU A O 1
ATOM 1183 N N . THR A 1 154 ? -8.752 6.502 -6.124 1.00 95.75 154 THR A N 1
ATOM 1184 C CA . THR A 1 154 ? -9.597 6.242 -7.296 1.00 95.75 154 THR A CA 1
ATOM 1185 C C . THR A 1 154 ? -10.513 5.057 -7.019 1.00 95.75 154 THR A C 1
ATOM 1187 O O . THR A 1 154 ? -10.027 3.957 -6.751 1.00 95.75 154 THR A O 1
ATOM 1190 N N . GLU A 1 155 ? -11.828 5.262 -7.092 1.00 95.06 155 GLU A N 1
ATOM 1191 C CA . GLU A 1 155 ? -12.820 4.229 -6.791 1.00 95.06 155 GLU A CA 1
ATOM 1192 C C . GLU A 1 155 ? -12.903 3.208 -7.930 1.00 95.06 155 GLU A C 1
ATOM 1194 O O . GLU A 1 155 ? -13.300 3.524 -9.051 1.00 95.06 155 GLU A O 1
ATOM 1199 N N . LEU A 1 156 ? -12.552 1.958 -7.629 1.00 91.12 156 LEU A N 1
ATOM 1200 C CA . LEU A 1 156 ? -12.647 0.835 -8.565 1.00 91.12 156 LEU A CA 1
ATOM 1201 C C . LEU A 1 156 ? -13.983 0.105 -8.434 1.00 91.12 156 LEU A C 1
ATOM 1203 O O . LEU A 1 156 ? -14.506 -0.436 -9.410 1.00 91.12 156 LEU A O 1
ATOM 1207 N N . ARG A 1 157 ? -14.513 0.035 -7.207 1.00 92.38 157 ARG A N 1
ATOM 1208 C CA . ARG A 1 157 ? -15.784 -0.621 -6.884 1.00 92.38 157 ARG A CA 1
ATOM 1209 C C . ARG A 1 157 ? -16.451 0.079 -5.706 1.00 92.38 157 ARG A C 1
ATOM 1211 O O . ARG A 1 157 ? -15.871 0.103 -4.624 1.00 92.38 157 ARG A O 1
ATOM 1218 N N . GLY A 1 158 ? -17.688 0.525 -5.885 1.00 89.69 158 GLY A N 1
ATOM 1219 C CA . GLY A 1 158 ? -18.524 0.996 -4.783 1.00 89.69 158 GLY A CA 1
ATOM 1220 C C . GLY A 1 158 ? -19.084 -0.148 -3.927 1.00 89.69 158 GLY A C 1
ATOM 1221 O O . GLY A 1 158 ? -19.246 -1.286 -4.390 1.00 89.69 158 GLY A O 1
ATOM 1222 N N . GLY A 1 159 ? -19.406 0.169 -2.672 1.00 91.25 159 GLY A N 1
ATOM 1223 C CA . GLY A 1 159 ? -20.018 -0.738 -1.698 1.00 91.25 159 GLY A CA 1
ATOM 1224 C C . GLY A 1 159 ? -19.016 -1.387 -0.740 1.00 91.25 159 GLY A C 1
ATOM 1225 O O . GLY A 1 159 ? -17.816 -1.421 -0.987 1.00 91.25 159 GLY A O 1
ATOM 1226 N N . ASP A 1 160 ? -19.504 -1.922 0.381 1.00 91.81 160 ASP A N 1
ATOM 1227 C CA . ASP A 1 160 ? -18.634 -2.550 1.381 1.00 91.81 160 ASP A CA 1
ATOM 1228 C C . ASP A 1 160 ? -18.164 -3.942 0.917 1.00 91.81 160 ASP A C 1
ATOM 1230 O O . ASP A 1 160 ? -18.937 -4.904 0.855 1.00 91.81 160 ASP A O 1
ATOM 1234 N N . HIS A 1 161 ? -16.877 -4.050 0.575 1.00 92.44 161 HIS A N 1
ATOM 1235 C CA . HIS A 1 161 ? -16.239 -5.295 0.131 1.00 92.44 161 HIS A CA 1
ATOM 1236 C C . HIS A 1 161 ? -15.359 -5.951 1.202 1.00 92.44 161 HIS A C 1
ATOM 1238 O O . HIS A 1 161 ? -14.714 -6.965 0.921 1.00 92.44 161 HIS A O 1
ATOM 1244 N N . ARG A 1 162 ? -15.353 -5.445 2.442 1.00 95.62 162 ARG A N 1
ATOM 1245 C CA . ARG A 1 162 ? -14.497 -5.981 3.515 1.00 95.62 162 ARG A CA 1
ATOM 1246 C C . ARG A 1 162 ? -14.794 -7.448 3.830 1.00 95.62 162 ARG A C 1
ATOM 1248 O O . ARG A 1 162 ? -13.873 -8.219 4.081 1.00 95.62 162 ARG A O 1
ATOM 1255 N N . GLY A 1 163 ? -16.057 -7.869 3.724 1.00 88.56 163 GLY A N 1
ATOM 1256 C CA . GLY A 1 163 ? -16.448 -9.278 3.866 1.00 88.56 163 GLY A CA 1
ATOM 1257 C C . GLY A 1 163 ? -15.871 -10.192 2.776 1.00 88.56 163 GLY A C 1
ATOM 1258 O O . GLY A 1 163 ? -15.460 -11.314 3.064 1.00 88.56 163 GLY A O 1
ATOM 1259 N N . ARG A 1 164 ? -15.760 -9.707 1.528 1.00 89.62 164 ARG A N 1
ATOM 1260 C CA . ARG A 1 164 ? -15.130 -10.466 0.429 1.00 89.62 164 ARG A CA 1
ATOM 1261 C C . ARG A 1 164 ? -13.632 -10.630 0.663 1.00 89.62 164 ARG A C 1
ATOM 1263 O O . ARG A 1 164 ? -13.103 -11.720 0.456 1.00 89.62 164 ARG A O 1
ATOM 1270 N N . LEU A 1 165 ? -12.969 -9.575 1.141 1.00 93.31 165 LEU A N 1
ATOM 1271 C CA . LEU A 1 165 ? -11.557 -9.636 1.511 1.00 93.31 165 LEU A CA 1
ATOM 1272 C C . LEU A 1 165 ? -11.331 -10.591 2.694 1.00 93.31 165 LEU A C 1
ATOM 1274 O O . LEU A 1 165 ? -10.446 -11.439 2.633 1.00 93.31 165 LEU A O 1
ATOM 1278 N N . ALA A 1 166 ? -12.176 -10.536 3.727 1.00 92.19 166 ALA A N 1
ATOM 1279 C CA . ALA A 1 166 ? -12.107 -11.455 4.864 1.00 92.19 166 ALA A CA 1
ATOM 1280 C C . ALA A 1 166 ? -12.259 -12.926 4.450 1.00 92.19 166 ALA A C 1
ATOM 1282 O O . ALA A 1 166 ? -11.496 -13.775 4.911 1.00 92.19 166 ALA A O 1
ATOM 1283 N N . ALA A 1 167 ? -13.171 -13.220 3.518 1.00 89.88 167 ALA A N 1
ATOM 1284 C CA . ALA A 1 167 ? -13.339 -14.558 2.958 1.00 89.88 167 ALA A CA 1
ATOM 1285 C C . ALA A 1 167 ? -12.123 -15.032 2.136 1.00 89.88 167 ALA A C 1
ATOM 1287 O O . ALA A 1 167 ? -11.847 -16.231 2.085 1.00 89.88 167 ALA A O 1
ATOM 1288 N N . ALA A 1 168 ? -11.384 -14.121 1.491 1.00 92.06 168 ALA A N 1
ATOM 1289 C CA . ALA A 1 168 ? -10.129 -14.448 0.809 1.00 92.06 168 ALA A CA 1
ATOM 1290 C C . ALA A 1 168 ? -8.983 -14.724 1.798 1.00 92.06 168 ALA A C 1
ATOM 1292 O O . ALA A 1 168 ? -8.127 -15.560 1.518 1.00 92.06 168 ALA A O 1
ATOM 1293 N N . CYS A 1 169 ? -8.998 -14.064 2.956 1.00 91.38 169 CYS A N 1
ATOM 1294 C CA . CYS A 1 169 ? -8.026 -14.235 4.037 1.00 91.38 169 CYS A CA 1
ATOM 1295 C C . CYS A 1 169 ? -8.368 -15.370 5.021 1.00 91.38 169 CYS A C 1
ATOM 1297 O O . CYS A 1 169 ? -7.564 -15.659 5.903 1.00 91.38 169 CYS A O 1
ATOM 1299 N N . ALA A 1 170 ? -9.562 -15.968 4.912 1.00 89.25 170 ALA A N 1
ATOM 1300 C CA . ALA A 1 170 ? -10.121 -16.913 5.885 1.00 89.25 170 ALA A CA 1
ATOM 1301 C C . ALA A 1 170 ? -10.063 -16.393 7.339 1.00 89.25 170 ALA A C 1
ATOM 1303 O O . ALA A 1 170 ? -9.770 -17.146 8.269 1.00 89.25 170 ALA A O 1
ATOM 1304 N N . LEU A 1 171 ? -10.300 -15.088 7.531 1.00 86.19 171 LEU A N 1
ATOM 1305 C CA . LEU A 1 171 ? -10.143 -14.444 8.832 1.00 86.19 171 LEU A CA 1
ATOM 1306 C C . LEU A 1 171 ? -11.124 -13.282 9.034 1.00 86.19 171 LEU A C 1
ATOM 1308 O O . LEU A 1 171 ? -10.972 -12.210 8.446 1.00 86.19 171 LEU A O 1
ATOM 1312 N N . ASP A 1 172 ? -12.084 -13.467 9.940 1.00 78.56 172 ASP A N 1
ATOM 1313 C CA . ASP A 1 172 ? -13.194 -12.526 10.155 1.00 78.56 172 ASP A CA 1
ATOM 1314 C C . ASP A 1 172 ? -12.744 -11.139 10.625 1.00 78.56 172 ASP A C 1
ATOM 1316 O O . ASP A 1 172 ? -13.365 -10.137 10.267 1.00 78.56 172 ASP A O 1
ATOM 1320 N N . ARG A 1 173 ? -11.613 -11.043 11.341 1.00 79.44 173 ARG A N 1
ATOM 1321 C CA . ARG A 1 173 ? -11.075 -9.758 11.832 1.00 79.44 173 ARG A CA 1
ATOM 1322 C C . ARG A 1 173 ? -10.771 -8.751 10.712 1.00 79.44 173 ARG A C 1
ATOM 1324 O O . ARG A 1 173 ? -10.690 -7.551 10.955 1.00 79.44 173 ARG A O 1
ATOM 1331 N N . VAL A 1 174 ? -10.572 -9.238 9.484 1.00 86.44 174 VAL A N 1
ATOM 1332 C CA . VAL A 1 174 ? -10.369 -8.394 8.298 1.00 86.44 174 VAL A CA 1
ATOM 1333 C C . VAL A 1 174 ? -11.649 -7.619 7.974 1.00 86.44 174 VAL A C 1
ATOM 1335 O O . VAL A 1 174 ? -11.580 -6.459 7.582 1.00 86.44 174 VAL A O 1
ATOM 1338 N N . SER A 1 175 ? -12.820 -8.227 8.192 1.00 87.25 175 SER A N 1
ATOM 1339 C CA . SER A 1 175 ? -14.115 -7.579 7.956 1.00 87.25 175 SER A CA 1
ATOM 1340 C C . SER A 1 175 ? -14.483 -6.560 9.037 1.00 87.25 175 SER A C 1
ATOM 1342 O O . SER A 1 175 ? -15.145 -5.568 8.736 1.00 87.25 175 SER A O 1
ATOM 1344 N N . SER A 1 176 ? -14.016 -6.762 10.275 1.00 87.62 176 SER A N 1
ATOM 1345 C CA . SER A 1 176 ? -14.222 -5.814 11.377 1.00 87.62 176 SER A CA 1
ATOM 1346 C C . SER A 1 176 ? -13.305 -4.591 11.306 1.00 87.62 176 SER A C 1
ATOM 1348 O O . SER A 1 176 ? -13.594 -3.582 11.940 1.00 87.62 176 SER A O 1
ATOM 1350 N N . ALA A 1 177 ? -12.202 -4.666 10.556 1.00 93.06 177 ALA A N 1
ATOM 1351 C CA . ALA A 1 177 ? -11.321 -3.527 10.331 1.00 93.06 177 ALA A CA 1
ATOM 1352 C C . ALA A 1 177 ? -12.066 -2.426 9.548 1.00 93.06 177 ALA A C 1
ATOM 1354 O O . ALA A 1 177 ? -12.694 -2.733 8.529 1.00 93.06 177 ALA A O 1
ATOM 1355 N N . PRO A 1 178 ? -12.024 -1.146 9.962 1.00 95.75 178 PRO A N 1
ATOM 1356 C CA . PRO A 1 178 ? -12.622 -0.060 9.182 1.00 95.75 178 PRO A CA 1
ATOM 1357 C C . PRO A 1 178 ? -12.051 0.045 7.755 1.00 95.75 178 PRO A C 1
ATOM 1359 O O . PRO A 1 178 ? -12.795 0.315 6.808 1.00 95.75 178 PRO A O 1
ATOM 1362 N N . ALA A 1 179 ? -10.762 -0.271 7.583 1.00 97.81 179 ALA A N 1
ATOM 1363 C CA . ALA A 1 179 ? -10.123 -0.453 6.282 1.00 97.81 179 ALA A CA 1
ATOM 1364 C C . ALA A 1 179 ? -9.075 -1.571 6.297 1.00 97.81 179 ALA A C 1
ATOM 1366 O O . ALA A 1 179 ? -8.573 -1.977 7.341 1.00 97.81 179 ALA A O 1
ATOM 1367 N N . SER A 1 180 ? -8.711 -2.048 5.112 1.00 98.19 180 SER A N 1
ATOM 1368 C CA . SER A 1 180 ? -7.534 -2.878 4.876 1.00 98.19 180 SER A CA 1
ATOM 1369 C C . SER A 1 180 ? -6.726 -2.310 3.717 1.00 98.19 180 SER A C 1
ATOM 1371 O O . SER A 1 180 ? -7.289 -1.991 2.669 1.00 98.19 180 SER A O 1
ATOM 1373 N N . LEU A 1 181 ? -5.411 -2.219 3.897 1.00 98.50 181 LEU A N 1
ATOM 1374 C CA . LEU A 1 181 ? -4.469 -1.940 2.822 1.00 98.50 181 LEU A CA 1
ATOM 1375 C C . LEU A 1 181 ? -4.090 -3.258 2.142 1.00 98.50 181 LEU A C 1
ATOM 1377 O O . LEU A 1 181 ? -3.710 -4.213 2.815 1.00 98.50 181 LEU A O 1
ATOM 1381 N N . VAL A 1 182 ? -4.156 -3.314 0.820 1.00 98.69 182 VAL A N 1
ATOM 1382 C CA . VAL A 1 182 ? -3.622 -4.422 0.026 1.00 98.69 182 VAL A CA 1
ATOM 1383 C C . VAL A 1 182 ? -2.468 -3.879 -0.797 1.00 98.69 182 VAL A C 1
ATOM 1385 O O . VAL A 1 182 ? -2.659 -2.997 -1.635 1.00 98.69 182 VAL A O 1
ATOM 1388 N N . LEU A 1 183 ? -1.263 -4.381 -0.537 1.00 98.75 183 LEU A N 1
ATOM 1389 C CA . LEU A 1 183 ? -0.123 -4.118 -1.405 1.00 98.75 183 LEU A CA 1
ATOM 1390 C C . LEU A 1 183 ? -0.183 -5.087 -2.578 1.00 98.75 183 LEU A C 1
ATOM 1392 O O . LEU A 1 183 ? -0.605 -6.232 -2.417 1.00 98.75 183 LEU A O 1
ATOM 1396 N N . THR A 1 184 ? 0.274 -4.638 -3.739 1.00 98.00 184 THR A N 1
ATOM 1397 C CA . THR A 1 184 ? 0.447 -5.467 -4.937 1.00 98.00 184 THR A CA 1
ATOM 1398 C C . THR A 1 184 ? 1.783 -5.156 -5.589 1.00 98.00 184 THR A C 1
ATOM 1400 O O . THR A 1 184 ? 2.312 -4.061 -5.421 1.00 98.00 184 THR A O 1
ATOM 1403 N N . GLY A 1 185 ? 2.356 -6.129 -6.283 1.00 95.06 185 GLY A N 1
ATOM 1404 C CA . GLY A 1 185 ? 3.629 -6.006 -6.968 1.00 95.06 185 GLY A CA 1
ATOM 1405 C C . GLY A 1 185 ? 3.471 -6.148 -8.469 1.00 95.06 185 GLY A C 1
ATOM 1406 O O . GLY A 1 185 ? 2.819 -7.081 -8.925 1.00 95.06 185 GLY A O 1
ATOM 1407 N N . ILE A 1 186 ? 4.136 -5.268 -9.213 1.00 91.12 186 ILE A N 1
ATOM 1408 C CA . ILE A 1 186 ? 4.285 -5.309 -10.668 1.00 91.12 186 ILE A CA 1
ATOM 1409 C C . ILE A 1 186 ? 5.768 -5.591 -10.967 1.00 91.12 186 ILE A C 1
ATOM 1411 O O . ILE A 1 186 ? 6.573 -4.656 -11.055 1.00 91.12 186 ILE A O 1
ATOM 1415 N N . PRO A 1 187 ? 6.186 -6.865 -11.119 1.00 85.94 187 PRO A N 1
ATOM 1416 C CA . PRO A 1 187 ? 7.598 -7.222 -11.279 1.00 85.94 187 PRO A CA 1
ATOM 1417 C C . PRO A 1 187 ? 8.276 -6.534 -12.461 1.00 85.94 187 PRO A C 1
ATOM 1419 O O . PRO A 1 187 ? 9.470 -6.240 -12.394 1.00 85.94 187 PRO A O 1
ATOM 1422 N N . TRP A 1 188 ? 7.514 -6.244 -13.521 1.00 81.25 188 TRP A N 1
ATOM 1423 C CA . TRP A 1 188 ? 8.000 -5.566 -14.721 1.00 81.25 188 TRP A CA 1
ATOM 1424 C C . TRP A 1 188 ? 8.694 -4.232 -14.417 1.00 81.25 188 TRP A C 1
ATOM 1426 O O . TRP A 1 188 ? 9.754 -3.954 -14.983 1.00 81.25 188 TRP A O 1
ATOM 1436 N N . LEU A 1 189 ? 8.168 -3.451 -13.462 1.00 88.12 189 LEU A N 1
ATOM 1437 C CA . LEU A 1 189 ? 8.751 -2.164 -13.074 1.00 88.12 189 LEU A CA 1
ATOM 1438 C C . LEU A 1 189 ? 10.211 -2.318 -12.636 1.00 88.12 189 LEU A C 1
ATOM 1440 O O . LEU A 1 189 ? 11.071 -1.546 -13.055 1.00 88.12 189 LEU A O 1
ATOM 1444 N N . SER A 1 190 ? 10.515 -3.353 -11.849 1.00 89.69 190 SER A N 1
ATOM 1445 C CA . SER A 1 190 ? 11.888 -3.665 -11.444 1.00 89.69 190 SER A CA 1
ATOM 1446 C C . SER A 1 190 ? 12.666 -4.459 -12.495 1.00 89.69 190 SER A C 1
ATOM 1448 O O . SER A 1 190 ? 13.878 -4.268 -12.626 1.00 89.69 190 SER A O 1
ATOM 1450 N N . ALA A 1 191 ? 12.005 -5.332 -13.255 1.00 86.38 191 ALA A N 1
ATOM 1451 C CA . ALA A 1 191 ? 12.645 -6.164 -14.271 1.00 86.38 191 ALA A CA 1
ATOM 1452 C C . ALA A 1 191 ? 13.239 -5.340 -15.421 1.00 86.38 191 ALA A C 1
ATOM 1454 O O . ALA A 1 191 ? 14.274 -5.729 -15.963 1.00 86.38 191 ALA A O 1
ATOM 1455 N N . TRP A 1 192 ? 12.679 -4.156 -15.707 1.00 86.06 192 TRP A N 1
ATOM 1456 C CA . TRP A 1 192 ? 13.246 -3.212 -16.675 1.00 86.06 192 TRP A CA 1
ATOM 1457 C C . TRP A 1 192 ? 14.752 -2.963 -16.463 1.00 86.06 192 TRP A C 1
ATOM 1459 O O . TRP A 1 192 ? 15.524 -2.893 -17.420 1.00 86.06 192 TRP A O 1
ATOM 1469 N N . LYS A 1 193 ? 15.183 -2.876 -15.197 1.00 88.44 193 LYS A N 1
ATOM 1470 C CA . LYS A 1 193 ? 16.587 -2.674 -14.811 1.00 88.44 193 LYS A CA 1
ATOM 1471 C C . LYS A 1 193 ? 17.273 -3.951 -14.333 1.00 88.44 193 LYS A C 1
ATOM 1473 O O . LYS A 1 193 ? 18.454 -4.151 -14.601 1.00 88.44 193 LYS A O 1
ATOM 1478 N N . TYR A 1 194 ? 16.553 -4.790 -13.592 1.00 85.50 194 TYR A N 1
ATOM 1479 C CA . TYR A 1 194 ? 17.127 -5.900 -12.826 1.00 85.50 194 TYR A CA 1
ATOM 1480 C C . TYR A 1 194 ? 16.776 -7.286 -13.377 1.00 85.50 194 TYR A C 1
ATOM 1482 O O . TYR A 1 194 ? 17.157 -8.284 -12.766 1.00 85.50 194 TYR A O 1
ATOM 1490 N N . ARG A 1 195 ? 16.067 -7.364 -14.509 1.00 84.69 195 ARG A N 1
ATOM 1491 C CA . ARG A 1 195 ? 15.586 -8.614 -15.118 1.00 84.69 195 ARG A CA 1
ATOM 1492 C C . ARG A 1 195 ? 14.883 -9.509 -14.086 1.00 84.69 195 ARG A C 1
ATOM 1494 O O . ARG A 1 195 ? 14.083 -9.018 -13.293 1.00 84.69 195 ARG A O 1
ATOM 1501 N N . GLU A 1 196 ? 15.211 -10.794 -14.028 1.00 79.62 196 GLU A N 1
ATOM 1502 C CA . GLU A 1 196 ? 14.606 -11.794 -13.141 1.00 79.62 196 GLU A CA 1
ATOM 1503 C C . GLU A 1 196 ? 14.817 -11.448 -11.659 1.00 79.62 196 GLU A C 1
ATOM 1505 O O . GLU A 1 196 ? 13.981 -11.751 -10.803 1.00 79.62 196 GLU A O 1
ATOM 1510 N N . ARG A 1 197 ? 15.905 -10.735 -11.330 1.00 81.94 197 ARG A N 1
ATOM 1511 C CA . ARG A 1 197 ? 16.138 -10.233 -9.967 1.00 81.94 197 ARG A CA 1
ATOM 1512 C C . ARG A 1 197 ? 15.078 -9.210 -9.549 1.00 81.94 197 ARG A C 1
ATOM 1514 O O . ARG A 1 197 ? 14.849 -9.049 -8.351 1.00 81.94 197 ARG A O 1
ATOM 1521 N N . GLY A 1 198 ? 14.402 -8.570 -10.504 1.00 81.12 198 GLY A N 1
ATOM 1522 C CA . GLY A 1 198 ? 13.289 -7.655 -10.264 1.00 81.12 198 GLY A CA 1
ATOM 1523 C C . GLY A 1 198 ? 12.199 -8.251 -9.370 1.00 81.12 198 GLY A C 1
ATOM 1524 O O . GLY A 1 198 ? 11.685 -7.550 -8.505 1.00 81.12 198 GLY A O 1
ATOM 1525 N N . LEU A 1 199 ? 11.938 -9.560 -9.463 1.00 85.81 199 LEU A N 1
ATOM 1526 C CA . LEU A 1 199 ? 10.969 -10.232 -8.593 1.00 85.81 199 LEU A CA 1
ATOM 1527 C C . LEU A 1 199 ? 11.360 -10.165 -7.107 1.00 85.81 199 LEU A C 1
ATOM 1529 O O . LEU A 1 199 ? 10.502 -9.992 -6.249 1.00 85.81 199 LEU A O 1
ATOM 1533 N N . ARG A 1 200 ? 12.655 -10.252 -6.775 1.00 89.88 200 ARG A N 1
ATOM 1534 C CA . ARG A 1 200 ? 13.116 -10.118 -5.378 1.00 89.88 200 ARG A CA 1
ATOM 1535 C C . ARG A 1 200 ? 12.913 -8.699 -4.855 1.00 89.88 200 ARG A C 1
ATOM 1537 O O . ARG A 1 200 ? 12.609 -8.523 -3.679 1.00 89.88 200 ARG A O 1
ATOM 1544 N N . HIS A 1 201 ? 13.061 -7.706 -5.732 1.00 92.06 201 HIS A N 1
ATOM 1545 C CA . HIS A 1 201 ? 12.863 -6.303 -5.386 1.00 92.06 201 HIS A CA 1
ATOM 1546 C C . HIS A 1 201 ? 11.407 -5.988 -5.041 1.00 92.06 201 HIS A C 1
ATOM 1548 O O . HIS A 1 201 ? 11.192 -5.203 -4.129 1.00 92.06 201 HIS A O 1
ATOM 1554 N N . VAL A 1 202 ? 10.427 -6.672 -5.643 1.00 93.06 202 VAL A N 1
ATOM 1555 C CA . VAL A 1 202 ? 9.016 -6.575 -5.222 1.00 93.06 202 VAL A CA 1
ATOM 1556 C C . VAL A 1 202 ? 8.879 -6.852 -3.720 1.00 93.06 202 VAL A C 1
ATOM 1558 O O . VAL A 1 202 ? 8.342 -6.034 -2.982 1.00 93.06 202 VAL A O 1
ATOM 1561 N N . TYR A 1 203 ? 9.424 -7.965 -3.231 1.00 96.38 203 TYR A N 1
ATOM 1562 C CA . TYR A 1 203 ? 9.292 -8.328 -1.817 1.00 96.38 203 TYR A CA 1
ATOM 1563 C C . TYR A 1 203 ? 10.093 -7.418 -0.875 1.00 96.38 203 TYR A C 1
ATOM 1565 O O . TYR A 1 203 ? 9.623 -7.106 0.218 1.00 96.38 203 TYR A O 1
ATOM 1573 N N . TRP A 1 204 ? 11.285 -6.968 -1.277 1.00 96.69 204 TRP A N 1
ATOM 1574 C CA . TRP A 1 204 ? 12.083 -6.035 -0.468 1.00 96.69 204 TRP A CA 1
ATOM 1575 C C . TRP A 1 204 ? 11.450 -4.647 -0.369 1.00 96.69 204 TRP A C 1
ATOM 1577 O O . TRP A 1 204 ? 11.409 -4.060 0.716 1.00 96.69 204 TRP A O 1
ATOM 1587 N N . ASP A 1 205 ? 10.916 -4.145 -1.478 1.00 98.06 205 ASP A N 1
ATOM 1588 C CA . ASP A 1 205 ? 10.242 -2.853 -1.517 1.00 98.06 205 ASP A CA 1
ATOM 1589 C C . ASP A 1 205 ? 8.920 -2.933 -0.729 1.00 98.06 205 ASP A C 1
ATOM 1591 O O . ASP A 1 205 ? 8.649 -2.063 0.100 1.00 98.06 205 ASP A O 1
ATOM 1595 N N . ALA A 1 206 ? 8.156 -4.027 -0.866 1.00 98.12 206 ALA A N 1
ATOM 1596 C CA . ALA A 1 206 ? 6.969 -4.279 -0.044 1.00 98.12 206 ALA A CA 1
ATOM 1597 C C . ALA A 1 206 ? 7.305 -4.325 1.456 1.00 98.12 206 ALA A C 1
ATOM 1599 O O . ALA A 1 206 ? 6.610 -3.707 2.257 1.00 98.12 206 ALA A O 1
ATOM 1600 N N . GLY A 1 207 ? 8.394 -4.995 1.846 1.00 98.00 207 GLY A N 1
ATOM 1601 C CA . GLY A 1 207 ? 8.857 -5.026 3.236 1.00 98.00 207 GLY A CA 1
ATOM 1602 C C . GLY A 1 207 ? 9.189 -3.637 3.790 1.00 98.00 207 GLY A C 1
ATOM 1603 O O . GLY A 1 207 ? 8.832 -3.330 4.925 1.00 98.00 207 GLY A O 1
ATOM 1604 N N . SER A 1 208 ? 9.803 -2.773 2.978 1.00 97.50 208 SER A N 1
ATOM 1605 C CA . SER A 1 208 ? 10.114 -1.392 3.373 1.00 97.50 208 SER A CA 1
ATOM 1606 C C . SER A 1 208 ? 8.847 -0.551 3.568 1.00 97.50 208 SER A C 1
ATOM 1608 O O . SER A 1 208 ? 8.736 0.189 4.544 1.00 97.50 208 SER A O 1
ATOM 1610 N N . ILE A 1 209 ? 7.858 -0.716 2.685 1.00 98.50 209 ILE A N 1
ATOM 1611 C CA . ILE A 1 209 ? 6.545 -0.065 2.801 1.00 98.50 209 ILE A CA 1
ATOM 1612 C C . ILE A 1 209 ? 5.816 -0.535 4.064 1.00 98.50 209 ILE A C 1
ATOM 1614 O O . ILE A 1 209 ? 5.288 0.285 4.813 1.00 98.50 209 ILE A O 1
ATOM 1618 N N . LEU A 1 210 ? 5.814 -1.845 4.330 1.00 98.12 210 LEU A N 1
ATOM 1619 C CA . LEU A 1 210 ? 5.196 -2.421 5.524 1.00 98.12 210 LEU A CA 1
ATOM 1620 C C . LEU A 1 210 ? 5.868 -1.925 6.810 1.00 98.12 210 LEU A C 1
ATOM 1622 O O . LEU A 1 210 ? 5.168 -1.617 7.768 1.00 98.12 210 LEU A O 1
ATOM 1626 N N . ALA A 1 211 ? 7.198 -1.804 6.835 1.00 95.94 211 ALA A N 1
ATOM 1627 C CA . ALA A 1 211 ? 7.921 -1.274 7.990 1.00 95.94 211 ALA A CA 1
ATOM 1628 C C . ALA A 1 211 ? 7.522 0.178 8.298 1.00 95.94 211 ALA A C 1
ATOM 1630 O O . ALA A 1 211 ? 7.190 0.486 9.443 1.00 95.94 211 ALA A O 1
ATOM 1631 N N . ASN A 1 212 ? 7.474 1.044 7.278 1.00 96.00 212 ASN A N 1
ATOM 1632 C CA . ASN A 1 212 ? 6.995 2.418 7.435 1.00 96.00 212 ASN A CA 1
ATOM 1633 C C . ASN A 1 212 ? 5.541 2.461 7.922 1.00 96.00 212 ASN A C 1
ATOM 1635 O O . ASN A 1 212 ? 5.227 3.198 8.853 1.00 96.00 212 ASN A O 1
ATOM 1639 N N . LEU A 1 213 ? 4.663 1.657 7.314 1.00 96.75 213 LEU A N 1
ATOM 1640 C CA . LEU A 1 213 ? 3.248 1.587 7.674 1.00 96.75 213 LEU A CA 1
ATOM 1641 C C . LEU A 1 213 ? 3.053 1.175 9.137 1.00 96.75 213 LEU A C 1
ATOM 1643 O O . LEU A 1 213 ? 2.252 1.784 9.837 1.00 96.75 213 LEU A O 1
ATOM 1647 N N . LEU A 1 214 ? 3.771 0.147 9.598 1.00 95.31 214 LEU A N 1
ATOM 1648 C CA . LEU A 1 214 ? 3.674 -0.346 10.972 1.00 95.31 214 LEU A CA 1
ATOM 1649 C C . LEU A 1 214 ? 4.221 0.664 11.983 1.00 95.31 214 LEU A C 1
ATOM 1651 O O . LEU A 1 214 ? 3.601 0.860 13.024 1.00 95.31 214 LEU A O 1
ATOM 1655 N N . ALA A 1 215 ? 5.347 1.314 11.675 1.00 93.56 215 ALA A N 1
ATOM 1656 C CA . ALA A 1 215 ? 5.907 2.361 12.524 1.00 93.56 215 ALA A CA 1
ATOM 1657 C C . ALA A 1 215 ? 4.946 3.553 12.640 1.00 93.56 215 ALA A C 1
ATOM 1659 O O . ALA A 1 215 ? 4.686 4.038 13.739 1.00 93.56 215 ALA A O 1
ATOM 1660 N N . GLU A 1 216 ? 4.362 3.984 11.521 1.00 94.81 216 GLU A N 1
ATOM 1661 C CA . GLU A 1 216 ? 3.391 5.074 11.515 1.00 94.81 216 GLU A CA 1
ATOM 1662 C C . GLU A 1 216 ? 2.121 4.695 12.287 1.00 94.81 216 GLU A C 1
ATOM 1664 O O . GLU A 1 216 ? 1.684 5.444 13.157 1.00 94.81 216 GLU A O 1
ATOM 1669 N N . ALA A 1 217 ? 1.573 3.501 12.042 1.00 94.25 217 ALA A N 1
ATOM 1670 C CA . ALA A 1 217 ? 0.400 2.985 12.743 1.00 94.25 217 ALA A CA 1
ATOM 1671 C C . ALA A 1 217 ? 0.622 2.910 14.260 1.00 94.25 217 ALA A C 1
ATOM 1673 O O . ALA A 1 217 ? -0.227 3.369 15.026 1.00 94.25 217 ALA A O 1
ATOM 1674 N N . ALA A 1 218 ? 1.786 2.419 14.697 1.00 92.12 218 ALA A N 1
ATOM 1675 C CA . ALA A 1 218 ? 2.168 2.412 16.104 1.00 92.12 218 ALA A CA 1
ATOM 1676 C C . ALA A 1 218 ? 2.270 3.835 16.679 1.00 92.12 218 ALA A C 1
ATOM 1678 O O . ALA A 1 218 ? 1.773 4.088 17.778 1.00 92.12 218 ALA A O 1
ATOM 1679 N N . GLY A 1 219 ? 2.849 4.776 15.927 1.00 91.94 219 GLY A N 1
ATOM 1680 C CA . GLY A 1 219 ? 3.025 6.167 16.350 1.00 91.94 219 GLY A CA 1
ATOM 1681 C C . GLY A 1 219 ? 1.728 6.969 16.498 1.00 91.94 219 GLY A C 1
ATOM 1682 O O . GLY A 1 219 ? 1.692 7.934 17.266 1.00 91.94 219 GLY A O 1
ATOM 1683 N N . ILE A 1 220 ? 0.659 6.559 15.808 1.00 92.56 220 ILE A N 1
ATOM 1684 C CA . ILE A 1 220 ? -0.681 7.164 15.911 1.00 92.56 220 ILE A CA 1
ATOM 1685 C C . ILE A 1 220 ? -1.701 6.278 16.635 1.00 92.56 220 ILE A C 1
ATOM 1687 O O . ILE A 1 220 ? -2.863 6.653 16.736 1.00 92.56 220 ILE A O 1
ATOM 1691 N N . GLY A 1 221 ? -1.292 5.107 17.132 1.00 91.19 221 GLY A N 1
ATOM 1692 C CA . GLY A 1 221 ? -2.151 4.220 17.919 1.00 91.19 221 GLY A CA 1
ATOM 1693 C C . GLY A 1 221 ? -3.213 3.469 17.112 1.00 91.19 221 GLY A C 1
ATOM 1694 O O . GLY A 1 221 ? -4.185 2.974 17.684 1.00 91.19 221 GLY A O 1
ATOM 1695 N N . VAL A 1 222 ? -3.047 3.363 15.793 1.00 93.75 222 VAL A N 1
ATOM 1696 C CA . VAL A 1 222 ? -3.924 2.562 14.932 1.00 93.75 222 VAL A CA 1
ATOM 1697 C C . VAL A 1 222 ? -3.411 1.125 14.908 1.00 93.75 222 VAL A C 1
ATOM 1699 O O . VAL A 1 222 ? -2.262 0.859 14.563 1.00 93.75 222 VAL A O 1
ATOM 1702 N N . ALA A 1 223 ? -4.276 0.166 15.235 1.00 93.12 223 ALA A N 1
ATOM 1703 C CA . ALA A 1 223 ? -3.924 -1.247 15.135 1.00 93.12 223 ALA A CA 1
ATOM 1704 C C . ALA A 1 223 ? -3.658 -1.635 13.669 1.00 93.12 223 ALA A C 1
ATOM 1706 O O . ALA A 1 223 ? -4.512 -1.429 12.811 1.00 93.12 223 ALA A O 1
ATOM 1707 N N . ALA A 1 224 ? -2.507 -2.242 13.384 1.00 94.31 224 ALA A N 1
ATOM 1708 C CA . ALA A 1 224 ? -2.164 -2.760 12.063 1.00 94.31 224 ALA A CA 1
ATOM 1709 C C . ALA A 1 224 ? -1.578 -4.168 12.196 1.00 94.31 224 ALA A C 1
ATOM 1711 O O . ALA A 1 224 ? -0.782 -4.442 13.094 1.00 94.31 224 ALA A O 1
ATOM 1712 N N . THR A 1 225 ? -1.971 -5.097 11.325 1.00 92.25 225 THR A N 1
ATOM 1713 C CA . THR A 1 225 ? -1.390 -6.448 11.324 1.00 92.25 225 THR A CA 1
ATOM 1714 C C . THR A 1 225 ? -1.117 -6.924 9.915 1.00 92.25 225 THR A C 1
ATOM 1716 O O . THR A 1 225 ? -2.020 -6.972 9.091 1.00 92.25 225 THR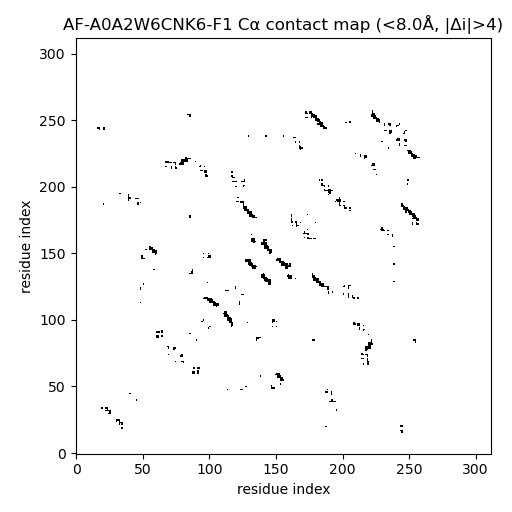 A O 1
ATOM 1719 N N . VAL A 1 226 ? 0.117 -7.335 9.646 1.00 95.19 226 VAL A N 1
ATOM 1720 C CA . VAL A 1 226 ? 0.483 -7.867 8.333 1.00 95.19 226 VAL A CA 1
ATOM 1721 C C . VAL A 1 226 ? -0.021 -9.296 8.185 1.00 95.19 226 VAL A C 1
ATOM 1723 O O . VAL A 1 226 ? 0.137 -10.128 9.080 1.00 95.19 226 VAL A O 1
ATOM 1726 N N . MET A 1 227 ? -0.631 -9.578 7.041 1.00 94.31 227 MET A N 1
ATOM 1727 C CA . MET A 1 227 ? -1.100 -10.897 6.656 1.00 94.31 227 MET A CA 1
ATOM 1728 C C . MET A 1 227 ? -0.485 -11.292 5.319 1.00 94.31 227 MET A C 1
ATOM 1730 O O . MET A 1 227 ? -0.589 -10.560 4.337 1.00 94.31 227 MET A O 1
ATOM 1734 N N . PHE A 1 228 ? 0.113 -12.482 5.302 1.00 94.69 228 PHE A N 1
ATOM 1735 C CA . PHE A 1 228 ? 0.648 -13.136 4.104 1.00 94.69 228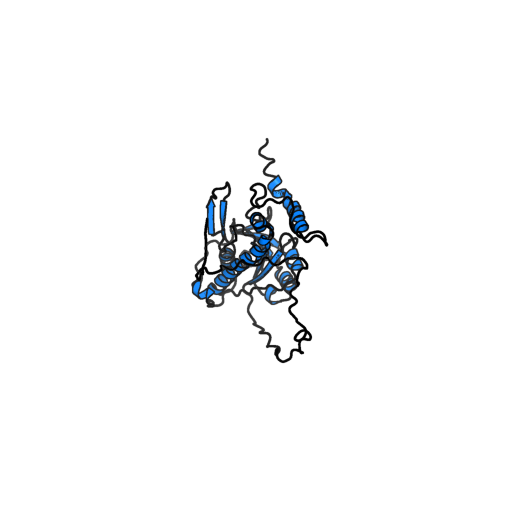 PHE A CA 1
ATOM 1736 C C . PHE A 1 228 ? -0.169 -14.373 3.697 1.00 94.69 228 PHE A C 1
ATOM 1738 O O . PHE A 1 228 ? 0.056 -14.944 2.640 1.00 94.69 228 PHE A O 1
ATOM 1745 N N . GLY A 1 229 ? -1.098 -14.813 4.554 1.00 92.88 229 GLY A N 1
ATOM 1746 C CA . GLY A 1 229 ? -1.989 -15.939 4.283 1.00 92.88 229 GLY A CA 1
ATOM 1747 C C . GLY A 1 229 ? -3.327 -15.454 3.740 1.00 92.88 229 GLY A C 1
ATOM 1748 O O . GLY A 1 229 ? -4.148 -14.940 4.498 1.00 92.88 229 GLY A O 1
ATOM 1749 N N . PHE A 1 230 ? -3.536 -15.617 2.439 1.00 95.81 230 PHE A N 1
ATOM 1750 C CA . PHE A 1 230 ? -4.795 -15.370 1.737 1.00 95.81 230 PHE A CA 1
ATOM 1751 C C . PHE A 1 230 ? -4.789 -16.137 0.409 1.00 95.81 230 PHE A C 1
ATOM 1753 O O . PHE A 1 230 ? -3.754 -16.619 -0.034 1.00 95.81 230 PHE A O 1
ATOM 1760 N N . VAL A 1 231 ? -5.949 -16.265 -0.233 1.00 96.62 231 VAL A N 1
ATOM 1761 C CA . VAL A 1 231 ? -6.046 -16.838 -1.582 1.00 96.62 231 VAL A CA 1
ATOM 1762 C C . VAL A 1 231 ? -5.741 -15.745 -2.607 1.00 96.62 231 VAL A C 1
ATOM 1764 O O . VAL A 1 231 ? -6.626 -14.943 -2.916 1.00 96.62 231 VAL A O 1
ATOM 1767 N N . ASP A 1 232 ? -4.520 -15.728 -3.154 1.00 93.06 232 ASP A N 1
ATOM 1768 C CA . ASP A 1 232 ? -4.003 -14.700 -4.076 1.00 93.06 232 ASP A CA 1
ATOM 1769 C C . ASP A 1 232 ? -5.001 -14.357 -5.179 1.00 93.06 232 ASP A C 1
ATOM 1771 O O . ASP A 1 232 ? -5.330 -13.191 -5.397 1.00 93.06 232 ASP A O 1
ATOM 1775 N N . ARG A 1 233 ? -5.561 -15.390 -5.824 1.00 91.19 233 ARG A N 1
ATOM 1776 C CA . ARG A 1 233 ? -6.512 -15.217 -6.924 1.00 91.19 233 ARG A CA 1
ATOM 1777 C C . ARG A 1 233 ? -7.765 -14.450 -6.505 1.00 91.19 233 ARG A C 1
ATOM 1779 O O . ARG A 1 233 ? -8.209 -13.579 -7.240 1.00 91.19 233 ARG A O 1
ATOM 1786 N N . ARG A 1 234 ? -8.313 -14.729 -5.318 1.00 92.69 234 ARG A N 1
ATOM 1787 C CA . ARG A 1 234 ? -9.522 -14.047 -4.824 1.00 92.69 234 ARG A CA 1
ATOM 1788 C C . ARG A 1 234 ? -9.248 -12.583 -4.497 1.00 92.69 234 ARG A C 1
ATOM 1790 O O . ARG A 1 234 ? -10.110 -11.742 -4.737 1.00 92.69 234 ARG A O 1
ATOM 1797 N N . VAL A 1 235 ? -8.065 -12.284 -3.959 1.00 95.50 235 VAL A N 1
ATOM 1798 C CA . VAL A 1 235 ? -7.637 -10.902 -3.708 1.00 95.50 235 VAL A CA 1
ATOM 1799 C C . VAL A 1 235 ? -7.422 -10.172 -5.037 1.00 95.50 235 VAL A C 1
ATOM 1801 O O . VAL A 1 235 ? -7.960 -9.083 -5.214 1.00 95.50 235 VAL A O 1
ATOM 1804 N N . ALA A 1 236 ? -6.732 -10.786 -6.001 1.00 87.38 236 ALA A N 1
ATOM 1805 C CA . ALA A 1 236 ? -6.541 -10.223 -7.337 1.00 87.38 236 ALA A CA 1
ATOM 1806 C C . ALA A 1 236 ? -7.881 -9.939 -8.043 1.00 87.38 236 ALA A C 1
ATOM 1808 O O . ALA A 1 236 ? -8.102 -8.821 -8.501 1.00 87.38 236 ALA A O 1
ATOM 1809 N N . ASP A 1 237 ? -8.819 -10.892 -8.044 1.00 87.62 237 ASP A N 1
ATOM 1810 C CA . ASP A 1 237 ? -10.152 -10.721 -8.641 1.00 87.62 237 ASP A CA 1
ATOM 1811 C C . ASP A 1 237 ? -10.938 -9.570 -7.983 1.00 87.62 237 ASP A C 1
ATOM 1813 O O . ASP A 1 237 ? -11.588 -8.766 -8.668 1.00 87.62 237 ASP A O 1
ATOM 1817 N N . LEU A 1 238 ? -10.849 -9.445 -6.651 1.00 88.69 238 LEU A N 1
ATOM 1818 C CA . LEU A 1 238 ? -11.463 -8.340 -5.911 1.00 88.69 238 LEU A CA 1
ATOM 1819 C C . LEU A 1 238 ? -10.910 -6.984 -6.372 1.00 88.69 238 LEU A C 1
ATOM 1821 O O . LEU A 1 238 ? -11.688 -6.053 -6.585 1.00 88.69 238 LEU A O 1
ATOM 1825 N N . LEU A 1 239 ? -9.597 -6.890 -6.579 1.00 90.62 239 LEU A N 1
ATOM 1826 C CA . LEU A 1 239 ? -8.923 -5.680 -7.056 1.00 90.62 239 LEU A CA 1
ATOM 1827 C C . LEU A 1 239 ? -9.059 -5.454 -8.576 1.00 90.62 239 LEU A C 1
ATOM 1829 O O . LEU A 1 239 ? -8.700 -4.388 -9.069 1.00 90.62 239 LEU A O 1
ATOM 1833 N N . GLY A 1 240 ? -9.603 -6.423 -9.321 1.00 84.50 240 GLY A N 1
ATOM 1834 C CA . GLY A 1 240 ? -9.706 -6.358 -10.783 1.00 84.50 240 GLY A CA 1
ATOM 1835 C C . GLY A 1 240 ? -8.371 -6.599 -11.497 1.00 84.50 240 GLY A C 1
ATOM 1836 O O . GLY A 1 240 ? -8.127 -6.014 -12.549 1.00 84.50 240 GLY A O 1
ATOM 1837 N N . LEU A 1 241 ? -7.507 -7.425 -10.908 1.00 84.88 241 LEU A N 1
ATOM 1838 C CA . LEU A 1 241 ? -6.167 -7.751 -11.393 1.00 84.88 241 LEU A CA 1
ATOM 1839 C C . LEU A 1 241 ? -6.127 -9.146 -12.023 1.00 84.88 241 LEU A C 1
ATOM 1841 O O . LEU A 1 241 ? -6.960 -10.007 -11.740 1.00 84.88 241 LEU A O 1
ATOM 1845 N N . ASP A 1 242 ? -5.122 -9.388 -12.860 1.00 77.25 242 ASP A N 1
ATOM 1846 C CA . ASP A 1 242 ? -4.909 -10.683 -13.509 1.00 77.25 242 ASP A CA 1
ATOM 1847 C C . ASP A 1 242 ? -4.278 -11.735 -12.575 1.00 77.25 242 ASP A C 1
ATOM 1849 O O . ASP A 1 242 ? -4.413 -12.935 -12.824 1.00 77.25 242 ASP A O 1
ATOM 1853 N N . GLY A 1 243 ? -3.620 -11.295 -11.497 1.00 73.94 243 GLY A N 1
ATOM 1854 C CA . GLY A 1 243 ? -2.866 -12.137 -10.572 1.00 73.94 243 GLY A CA 1
ATOM 1855 C C . GLY A 1 243 ? -1.550 -12.677 -11.143 1.00 73.94 243 GLY A C 1
ATOM 1856 O O . GLY A 1 243 ? -0.997 -13.605 -10.561 1.00 73.94 243 GLY A O 1
ATOM 1857 N N . GLN A 1 244 ? -1.079 -12.156 -12.280 1.00 76.56 244 GLN A N 1
ATOM 1858 C CA . GLN A 1 244 ? 0.138 -12.599 -12.974 1.00 76.56 244 GLN A CA 1
ATOM 1859 C C . GLN A 1 244 ? 1.093 -11.425 -13.203 1.00 76.56 244 GLN A C 1
ATOM 1861 O O . GLN A 1 244 ? 2.196 -11.412 -12.655 1.00 76.56 244 GLN A O 1
ATOM 1866 N N . ALA A 1 245 ? 0.673 -10.422 -13.981 1.00 75.00 245 ALA A N 1
ATOM 1867 C CA . ALA A 1 245 ? 1.440 -9.196 -14.181 1.00 75.00 245 ALA A CA 1
ATOM 1868 C C . ALA A 1 245 ? 1.429 -8.313 -12.927 1.00 75.00 245 ALA A C 1
ATOM 1870 O O . ALA A 1 245 ? 2.409 -7.615 -12.657 1.00 75.00 245 ALA A O 1
ATOM 1871 N N . GLU A 1 246 ? 0.343 -8.378 -12.154 1.00 88.06 246 GLU A N 1
ATOM 1872 C CA . GLU A 1 246 ? 0.212 -7.720 -10.860 1.00 88.06 246 GLU 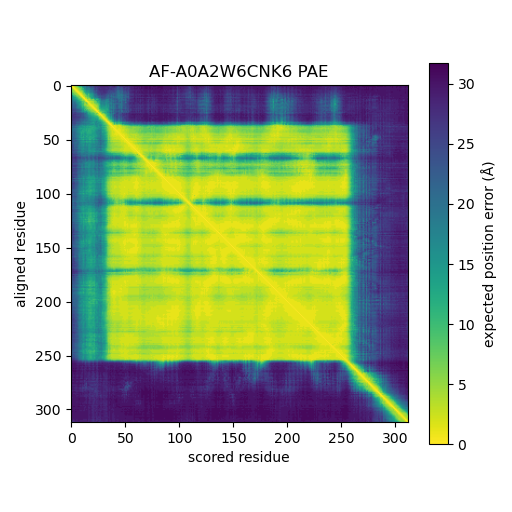A CA 1
ATOM 1873 C C . GLU A 1 246 ? -0.414 -8.674 -9.840 1.00 88.06 246 GLU A C 1
ATOM 1875 O O . GLU A 1 246 ? -1.510 -9.201 -10.051 1.00 88.06 246 GLU A O 1
ATOM 1880 N N . PHE A 1 247 ? 0.280 -8.906 -8.725 1.00 89.12 247 PHE A N 1
ATOM 1881 C CA . PHE A 1 247 ? -0.158 -9.855 -7.698 1.00 89.12 247 PHE A CA 1
ATOM 1882 C C . PHE A 1 247 ? -0.004 -9.288 -6.281 1.00 89.12 247 PHE A C 1
ATOM 1884 O O . PHE A 1 247 ? 0.882 -8.467 -6.050 1.00 89.12 247 PHE A O 1
ATOM 1891 N N . PRO A 1 248 ? -0.840 -9.702 -5.313 1.00 95.56 248 PRO A N 1
ATOM 1892 C CA . PRO A 1 248 ? -0.786 -9.194 -3.944 1.00 95.56 248 PRO A CA 1
ATOM 1893 C C . PRO A 1 248 ? 0.256 -9.929 -3.077 1.00 95.56 248 PRO A C 1
ATOM 1895 O O . PRO A 1 248 ? 0.053 -11.102 -2.787 1.00 95.56 248 PRO A O 1
ATOM 1898 N N . PRO A 1 249 ? 1.339 -9.284 -2.586 1.00 96.38 249 PRO A N 1
ATOM 1899 C CA . PRO A 1 249 ? 2.229 -9.900 -1.603 1.00 96.38 249 PRO A CA 1
ATOM 1900 C C . PRO A 1 249 ? 1.752 -9.751 -0.151 1.00 96.38 249 PRO A C 1
ATOM 1902 O O . PRO A 1 249 ? 2.252 -10.472 0.707 1.00 96.38 249 PRO A O 1
ATOM 1905 N N . ALA A 1 250 ? 0.851 -8.810 0.168 1.00 98.12 250 ALA A N 1
ATOM 1906 C CA . ALA A 1 250 ? 0.434 -8.565 1.551 1.00 98.12 250 ALA A CA 1
ATOM 1907 C C . ALA A 1 250 ? -0.942 -7.895 1.670 1.00 98.12 250 ALA A C 1
ATOM 1909 O O . ALA A 1 250 ? -1.292 -7.007 0.891 1.00 98.12 250 ALA A O 1
ATOM 1910 N N . VAL A 1 251 ? -1.667 -8.260 2.728 1.00 98.19 251 VAL A N 1
ATOM 1911 C CA . VAL A 1 251 ? -2.881 -7.580 3.202 1.00 98.19 251 VAL A CA 1
ATOM 1912 C C . VAL A 1 251 ? -2.631 -7.075 4.622 1.00 98.19 251 VAL A C 1
ATOM 1914 O O . VAL A 1 251 ? -2.058 -7.787 5.445 1.00 98.19 251 VAL A O 1
ATOM 1917 N N . VAL A 1 252 ? -3.065 -5.856 4.932 1.00 97.88 252 VAL A N 1
ATOM 1918 C CA . VAL A 1 252 ? -2.898 -5.226 6.246 1.00 97.88 252 VAL A CA 1
ATOM 1919 C C . VAL A 1 252 ? -4.231 -4.636 6.704 1.00 97.88 252 VAL A C 1
ATOM 1921 O O . VAL A 1 252 ? -4.580 -3.530 6.290 1.00 97.88 252 VAL A O 1
ATOM 1924 N N . PRO A 1 253 ? -5.002 -5.338 7.551 1.00 96.81 253 PRO A N 1
ATOM 1925 C CA . PRO A 1 253 ? -6.153 -4.748 8.221 1.00 96.81 253 PRO A CA 1
ATOM 1926 C C . PRO A 1 253 ? -5.710 -3.621 9.159 1.00 96.81 253 PRO A C 1
ATOM 1928 O O . PRO A 1 253 ? -4.734 -3.778 9.898 1.00 96.81 253 PRO A O 1
ATOM 1931 N N . LEU A 1 254 ? -6.439 -2.507 9.130 1.00 96.31 254 LEU A N 1
ATOM 1932 C CA . LEU A 1 254 ? -6.174 -1.284 9.885 1.00 96.31 254 LEU A CA 1
ATOM 1933 C C . LEU A 1 254 ? -7.357 -0.989 10.813 1.00 96.31 254 LEU A C 1
ATOM 1935 O O . LEU A 1 254 ? -8.500 -0.968 10.364 1.00 96.31 254 LEU A O 1
ATOM 1939 N N . GLY A 1 255 ? -7.093 -0.763 12.099 1.00 91.31 255 GLY A N 1
ATOM 1940 C CA . GLY A 1 255 ? -8.104 -0.464 13.117 1.00 91.31 255 GLY A CA 1
ATOM 1941 C C . GLY A 1 255 ? -8.927 -1.672 13.585 1.00 91.31 255 GLY A C 1
ATOM 1942 O O . GLY A 1 255 ? -9.947 -1.494 14.244 1.00 91.31 255 GLY A O 1
ATOM 1943 N N . ALA A 1 256 ? -8.522 -2.906 13.259 1.00 78.00 256 ALA A N 1
ATOM 1944 C CA . ALA A 1 256 ? -9.184 -4.097 13.789 1.00 78.00 256 ALA A CA 1
ATOM 1945 C C . ALA A 1 256 ? -8.954 -4.193 15.306 1.00 78.00 256 ALA A C 1
ATOM 1947 O O . ALA A 1 256 ? -7.815 -4.335 15.755 1.00 78.00 256 ALA A O 1
ATOM 1948 N N . MET A 1 257 ? -10.032 -4.145 16.095 1.00 59.41 257 MET A N 1
ATOM 1949 C CA . MET A 1 257 ? -9.967 -4.400 17.534 1.00 59.41 257 MET A CA 1
ATOM 1950 C C . MET A 1 257 ? -9.409 -5.801 17.777 1.00 59.41 257 MET A C 1
ATOM 1952 O O . MET A 1 257 ? -9.967 -6.808 17.336 1.00 59.41 257 MET A O 1
ATOM 1956 N N . ALA A 1 258 ? -8.286 -5.868 18.481 1.00 48.50 258 ALA A N 1
ATOM 1957 C CA . ALA A 1 258 ? -7.700 -7.126 18.880 1.00 48.50 258 ALA A CA 1
ATOM 1958 C C . ALA A 1 258 ? -8.514 -7.710 20.041 1.00 48.50 258 ALA A C 1
ATOM 1960 O O . ALA A 1 258 ? -8.199 -7.483 21.204 1.00 48.50 258 ALA A O 1
ATOM 1961 N N . THR A 1 259 ? -9.505 -8.555 19.759 1.00 37.66 259 THR A N 1
ATOM 1962 C CA . THR A 1 259 ? -9.585 -9.749 20.602 1.00 37.66 259 THR A CA 1
ATOM 1963 C C . THR A 1 259 ? -8.444 -10.630 20.136 1.00 37.66 259 THR A C 1
ATOM 1965 O O . THR A 1 259 ? -8.537 -11.320 19.120 1.00 37.66 259 THR A O 1
ATOM 1968 N N . VAL A 1 260 ? -7.311 -10.538 20.829 1.00 36.41 260 VAL A N 1
ATOM 1969 C CA . VAL A 1 260 ? -6.241 -11.510 20.655 1.00 36.41 260 VAL A CA 1
ATOM 1970 C C . VAL A 1 260 ? -6.800 -12.833 21.171 1.00 36.41 260 VAL A C 1
ATOM 1972 O O . VAL A 1 260 ? -6.692 -13.146 22.353 1.00 36.41 260 VAL A O 1
ATOM 1975 N N . VAL A 1 261 ? -7.410 -13.634 20.296 1.00 34.03 261 VAL A N 1
ATOM 1976 C CA . VAL A 1 261 ? -7.405 -15.076 20.519 1.00 34.03 261 VAL A CA 1
ATOM 1977 C C . VAL A 1 261 ? -5.965 -15.482 20.270 1.00 34.03 261 VAL A C 1
ATOM 1979 O O . VAL A 1 261 ? -5.571 -15.782 19.145 1.00 34.03 261 VAL A O 1
ATOM 1982 N N . VAL A 1 262 ? -5.149 -15.398 21.322 1.00 33.69 262 VAL A N 1
ATOM 1983 C CA . VAL A 1 262 ? -3.887 -16.124 21.366 1.00 33.69 262 VAL A CA 1
ATOM 1984 C C . VAL A 1 262 ? -4.312 -17.572 21.154 1.00 33.69 262 VAL A C 1
ATOM 1986 O O . VAL A 1 262 ? -5.096 -18.074 21.967 1.00 33.69 262 VAL A O 1
ATOM 1989 N N . PRO A 1 263 ? -3.891 -18.252 20.074 1.00 34.72 263 PRO A N 1
ATOM 1990 C CA . PRO A 1 263 ? -4.058 -19.689 20.024 1.00 34.72 263 PRO A CA 1
ATOM 1991 C C . PRO A 1 263 ? -3.356 -20.199 21.275 1.00 34.72 263 PRO A C 1
ATOM 1993 O O . PRO A 1 263 ? -2.147 -20.004 21.417 1.00 34.72 263 PRO A O 1
ATOM 1996 N N . GLN A 1 264 ? -4.103 -20.768 22.224 1.00 34.69 264 GLN A N 1
ATOM 1997 C CA . GLN A 1 264 ? -3.464 -21.493 23.306 1.00 34.69 264 GLN A CA 1
ATOM 1998 C C . GLN A 1 264 ? -2.556 -22.511 22.628 1.00 34.69 264 GLN A C 1
ATOM 2000 O O . GLN A 1 264 ? -3.021 -23.295 21.797 1.00 34.69 264 GLN A O 1
ATOM 2005 N N . SER A 1 265 ? -1.258 -22.382 22.903 1.00 40.84 265 SER A N 1
ATOM 2006 C CA . SER A 1 265 ? -0.213 -23.298 22.475 1.00 40.84 265 SER A CA 1
ATOM 2007 C C . SER A 1 265 ? -0.772 -24.719 22.440 1.00 40.84 265 SER A C 1
ATOM 2009 O O . SER A 1 265 ? -1.130 -25.275 23.478 1.00 40.84 265 SER A O 1
ATOM 2011 N N . ARG A 1 266 ? -0.903 -25.294 21.240 1.00 48.38 266 ARG A N 1
ATOM 2012 C CA . ARG A 1 266 ? -1.064 -26.740 21.114 1.00 48.38 266 ARG A CA 1
ATOM 2013 C C . ARG A 1 266 ? 0.332 -27.297 21.287 1.00 48.38 266 ARG A C 1
ATOM 2015 O O . ARG A 1 266 ? 1.123 -27.264 20.352 1.00 48.38 266 ARG A O 1
ATOM 2022 N N . ASP A 1 267 ? 0.613 -27.660 22.529 1.00 45.06 267 ASP A N 1
ATOM 2023 C CA . ASP A 1 267 ? 1.848 -28.246 23.023 1.00 45.06 267 ASP A CA 1
ATOM 2024 C C . ASP A 1 267 ? 2.635 -29.001 21.933 1.00 45.06 267 ASP A C 1
ATOM 2026 O O . ASP A 1 267 ? 2.225 -30.060 21.453 1.00 45.06 267 ASP A O 1
ATOM 2030 N N . LEU A 1 268 ? 3.771 -28.429 21.520 1.00 44.47 268 LEU A N 1
ATOM 2031 C CA . LEU A 1 268 ? 4.665 -29.014 20.515 1.00 44.47 268 LEU A CA 1
ATOM 2032 C C . LEU A 1 268 ? 5.270 -30.345 20.986 1.00 44.47 268 LEU A C 1
ATOM 2034 O O . LEU A 1 268 ? 5.758 -31.112 20.156 1.00 44.47 268 LEU A O 1
ATOM 2038 N N . ALA A 1 269 ? 5.219 -30.642 22.291 1.00 50.59 269 ALA A N 1
ATOM 2039 C CA . ALA A 1 269 ? 5.645 -31.924 22.838 1.00 50.59 269 ALA A CA 1
ATOM 2040 C C . ALA A 1 269 ? 4.724 -33.091 22.429 1.00 50.59 269 ALA A C 1
ATOM 2042 O O . ALA A 1 269 ? 5.120 -34.246 22.566 1.00 50.59 269 ALA A O 1
ATOM 2043 N N . ALA A 1 270 ? 3.528 -32.811 21.891 1.00 50.31 270 ALA A N 1
ATOM 2044 C CA . ALA A 1 270 ? 2.567 -33.817 21.435 1.00 50.31 270 ALA A CA 1
ATOM 2045 C C . ALA A 1 270 ? 2.647 -34.137 19.926 1.00 50.31 270 ALA A C 1
ATOM 2047 O O . ALA A 1 270 ? 1.786 -34.848 19.400 1.00 50.31 270 ALA A O 1
ATOM 2048 N N . LEU A 1 271 ? 3.646 -33.622 19.199 1.00 42.06 271 LEU A N 1
ATOM 2049 C CA . LEU A 1 271 ? 3.831 -33.959 17.785 1.00 42.06 271 LEU A CA 1
ATOM 2050 C C . LEU A 1 271 ? 4.357 -35.403 17.634 1.00 42.06 271 LEU A C 1
ATOM 2052 O O . LEU A 1 271 ? 5.358 -35.744 18.266 1.00 42.06 271 LEU A O 1
ATOM 2056 N N . PRO A 1 272 ? 3.741 -36.257 16.789 1.00 42.81 272 PRO A N 1
ATOM 2057 C CA . PRO A 1 272 ? 4.312 -37.559 16.460 1.00 42.81 272 PRO A CA 1
ATOM 2058 C C . PRO A 1 272 ? 5.676 -37.392 15.777 1.00 42.81 272 PRO A C 1
ATOM 2060 O O . PRO A 1 272 ? 5.902 -36.437 15.029 1.00 42.81 272 PRO A O 1
ATOM 2063 N N . ASP A 1 273 ? 6.587 -38.329 16.045 1.00 44.59 273 ASP A N 1
ATOM 2064 C CA . ASP A 1 273 ? 7.969 -38.269 15.570 1.00 44.59 273 ASP A CA 1
ATOM 2065 C C . ASP A 1 273 ? 8.018 -38.154 14.036 1.00 44.59 273 ASP A C 1
ATOM 2067 O O . ASP A 1 273 ? 7.417 -38.948 13.309 1.00 44.59 273 ASP A O 1
ATOM 2071 N N . HIS A 1 274 ? 8.730 -37.143 13.533 1.00 37.47 274 HIS A N 1
ATOM 2072 C CA . HIS A 1 274 ? 8.811 -36.856 12.102 1.00 37.47 274 HIS A CA 1
ATOM 2073 C C . HIS A 1 274 ? 9.547 -38.004 11.376 1.00 37.47 274 HIS A C 1
ATOM 2075 O O . HIS A 1 274 ? 10.758 -38.159 11.573 1.00 37.47 274 HIS A O 1
ATOM 2081 N N . PRO A 1 275 ? 8.900 -38.773 10.474 1.00 35.66 275 PRO A N 1
ATOM 2082 C CA . PRO A 1 275 ? 9.491 -39.985 9.888 1.00 35.66 275 PRO A CA 1
ATOM 2083 C C . PRO A 1 275 ? 10.746 -39.714 9.036 1.00 35.66 275 PRO A C 1
ATOM 2085 O O . PRO A 1 275 ? 11.583 -40.593 8.862 1.00 35.66 275 PRO A O 1
ATOM 2088 N N . GLY A 1 276 ? 10.933 -38.477 8.562 1.00 35.06 276 GLY A N 1
ATOM 2089 C CA . GLY A 1 276 ? 12.145 -38.030 7.860 1.00 35.06 276 GLY A CA 1
ATOM 2090 C C . GLY A 1 276 ? 13.329 -37.597 8.744 1.00 35.06 276 GLY A C 1
ATOM 2091 O O . GLY A 1 276 ? 14.381 -37.254 8.212 1.00 35.06 276 GLY A O 1
ATOM 2092 N N . ARG A 1 277 ? 13.205 -37.583 10.084 1.00 34.97 277 ARG A N 1
ATOM 2093 C CA . ARG A 1 277 ? 14.248 -37.037 10.985 1.00 34.97 277 ARG A CA 1
ATOM 2094 C C . ARG A 1 277 ? 15.522 -37.893 11.029 1.00 34.97 277 ARG A C 1
ATOM 2096 O O . ARG A 1 277 ? 16.577 -37.388 11.397 1.00 34.97 277 ARG A O 1
ATOM 2103 N N . ARG A 1 278 ? 15.439 -39.173 10.646 1.00 37.47 278 ARG A N 1
ATOM 2104 C CA . ARG A 1 278 ? 16.578 -40.115 10.614 1.00 37.47 278 ARG A CA 1
ATOM 2105 C C . ARG A 1 278 ? 17.045 -40.495 9.203 1.00 37.47 278 ARG A C 1
ATOM 2107 O O . ARG A 1 278 ? 18.016 -41.230 9.078 1.00 37.47 278 ARG A O 1
ATOM 2114 N N . THR A 1 279 ? 16.380 -40.006 8.159 1.00 33.62 279 THR A N 1
ATOM 2115 C CA . THR A 1 279 ? 16.653 -40.361 6.751 1.00 33.62 279 THR A CA 1
ATOM 2116 C C . THR A 1 279 ? 17.057 -39.170 5.883 1.00 33.62 279 THR A C 1
ATOM 2118 O O . THR A 1 279 ? 17.407 -39.354 4.720 1.00 33.62 279 THR A O 1
ATOM 2121 N N . ALA A 1 280 ? 17.075 -37.954 6.435 1.00 23.84 280 ALA A N 1
ATOM 2122 C CA . ALA A 1 280 ? 17.637 -36.793 5.758 1.00 23.84 280 ALA A CA 1
ATOM 2123 C C . ALA A 1 280 ? 19.174 -36.888 5.719 1.00 23.84 280 ALA A C 1
ATOM 2125 O O . ALA A 1 280 ? 19.849 -36.640 6.717 1.00 23.84 280 ALA A O 1
ATOM 2126 N N . VAL A 1 281 ? 19.727 -37.236 4.556 1.00 31.22 281 VAL A N 1
ATOM 2127 C CA . VAL A 1 281 ? 21.165 -37.156 4.266 1.00 31.22 281 VAL A CA 1
ATOM 2128 C C . VAL A 1 281 ? 21.379 -36.043 3.245 1.00 31.22 281 VAL A C 1
ATOM 2130 O O . VAL A 1 281 ? 20.670 -35.975 2.241 1.00 31.22 281 VAL A O 1
ATOM 2133 N N . ALA A 1 282 ? 22.349 -35.162 3.490 1.00 28.33 282 ALA A N 1
ATOM 2134 C CA . ALA A 1 282 ? 22.760 -34.168 2.508 1.00 28.33 282 ALA A CA 1
ATOM 2135 C C . ALA A 1 282 ? 23.401 -34.879 1.307 1.00 28.33 282 ALA A C 1
ATOM 2137 O O . ALA A 1 282 ? 24.499 -35.422 1.415 1.00 28.33 282 ALA A O 1
ATOM 2138 N N . VAL A 1 283 ? 22.720 -34.880 0.162 1.00 30.34 283 VAL A N 1
ATOM 2139 C CA . VAL A 1 283 ? 23.299 -35.349 -1.098 1.00 30.34 283 VAL A CA 1
ATOM 2140 C C . VAL A 1 283 ? 23.900 -34.139 -1.800 1.00 30.34 283 VAL A C 1
ATOM 2142 O O . VAL A 1 283 ? 23.182 -33.312 -2.361 1.00 30.34 283 VAL A O 1
ATOM 2145 N N . ALA A 1 284 ? 25.227 -34.019 -1.764 1.00 30.59 284 ALA A N 1
ATOM 2146 C CA . ALA A 1 284 ? 25.927 -33.159 -2.705 1.00 30.59 284 ALA A CA 1
ATOM 2147 C C . ALA A 1 284 ? 25.811 -33.828 -4.077 1.00 30.59 284 ALA A C 1
ATOM 2149 O O . ALA A 1 284 ? 26.463 -34.839 -4.337 1.00 30.59 284 ALA A O 1
ATOM 2150 N N . ALA A 1 285 ? 24.940 -33.309 -4.939 1.00 33.28 285 ALA A N 1
ATOM 2151 C CA . ALA A 1 285 ? 24.920 -33.719 -6.331 1.00 33.28 285 ALA A CA 1
ATOM 2152 C C . ALA A 1 285 ? 26.256 -33.308 -6.968 1.00 33.28 285 ALA A C 1
ATOM 2154 O O . ALA A 1 285 ? 26.450 -32.159 -7.363 1.00 33.28 285 ALA A O 1
ATOM 2155 N N . GLY A 1 286 ? 27.196 -34.251 -7.029 1.00 32.19 286 GLY A N 1
ATOM 2156 C CA . GLY A 1 286 ? 28.307 -34.185 -7.960 1.00 32.19 286 GLY A CA 1
ATOM 2157 C C . GLY A 1 286 ? 27.728 -34.237 -9.366 1.00 32.19 286 GLY A C 1
ATOM 2158 O O . GLY A 1 286 ? 27.215 -35.270 -9.786 1.00 32.19 286 GLY A O 1
ATOM 2159 N N . VAL A 1 287 ? 27.773 -33.112 -10.074 1.00 31.81 287 VAL A N 1
ATOM 2160 C CA . VAL A 1 287 ? 27.613 -33.092 -11.529 1.00 31.81 287 VAL A CA 1
ATOM 2161 C C . VAL A 1 287 ? 28.787 -33.899 -12.097 1.00 31.81 287 VAL A C 1
ATOM 2163 O O . VAL A 1 287 ? 29.935 -33.513 -11.859 1.00 31.81 287 VAL A O 1
ATOM 2166 N N . PRO A 1 288 ? 28.567 -35.020 -12.803 1.00 31.86 288 PRO A N 1
ATOM 2167 C CA . PRO A 1 288 ? 29.662 -35.732 -13.445 1.00 31.86 288 PRO A CA 1
ATOM 2168 C C . PRO A 1 288 ? 30.271 -34.827 -14.526 1.00 31.86 288 PRO A C 1
ATOM 2170 O O . PRO A 1 288 ? 29.554 -34.386 -15.421 1.00 31.86 288 PRO A O 1
ATOM 2173 N N . GLY A 1 289 ? 31.575 -34.542 -14.440 1.00 43.00 289 GLY A N 1
ATOM 2174 C CA . GLY A 1 289 ? 32.331 -33.888 -15.520 1.00 43.00 289 GLY A CA 1
ATOM 2175 C C . GLY A 1 289 ? 32.930 -32.505 -15.241 1.00 43.00 289 GLY A C 1
ATOM 2176 O O . GLY A 1 289 ? 33.425 -31.886 -16.177 1.00 43.00 289 GLY A O 1
ATOM 2177 N N . VAL A 1 290 ? 32.933 -32.005 -14.001 1.00 37.56 290 VAL A N 1
ATOM 2178 C CA . VAL A 1 290 ? 33.694 -30.785 -13.665 1.00 37.56 290 VAL A CA 1
ATOM 2179 C C . VAL A 1 290 ? 35.015 -31.182 -13.010 1.00 37.56 290 VAL A C 1
ATOM 2181 O O . VAL A 1 290 ? 35.078 -31.393 -11.799 1.00 37.56 290 VAL A O 1
ATOM 2184 N N . ASP A 1 291 ? 36.065 -31.311 -13.823 1.00 34.69 291 ASP A N 1
ATOM 2185 C CA . ASP A 1 291 ? 37.430 -31.492 -13.330 1.00 34.69 291 ASP A CA 1
ATOM 2186 C C . ASP A 1 291 ? 37.819 -30.331 -12.409 1.00 34.69 291 ASP A C 1
ATOM 2188 O O . ASP A 1 291 ? 37.628 -29.148 -12.711 1.00 34.69 291 ASP A O 1
ATOM 2192 N N . GLN A 1 292 ? 38.356 -30.690 -11.245 1.00 37.38 292 GLN A N 1
ATOM 2193 C CA . GLN A 1 292 ? 38.764 -29.748 -10.218 1.00 37.38 292 GLN A CA 1
ATOM 2194 C C . GLN A 1 292 ? 39.903 -28.862 -10.727 1.00 37.38 292 GLN A C 1
ATOM 2196 O O . GLN A 1 292 ? 41.030 -29.317 -10.929 1.00 37.38 292 GLN A O 1
ATOM 2201 N N . VAL A 1 293 ? 39.635 -27.562 -10.849 1.00 35.25 293 VAL A N 1
ATOM 2202 C CA . VAL A 1 293 ? 40.694 -26.555 -10.928 1.00 35.25 293 VAL A CA 1
ATOM 2203 C C . VAL A 1 293 ? 41.445 -26.579 -9.597 1.00 35.25 293 VAL A C 1
ATOM 2205 O O . VAL A 1 293 ? 40.960 -26.099 -8.573 1.00 35.25 293 VAL A O 1
ATOM 2208 N N . THR A 1 294 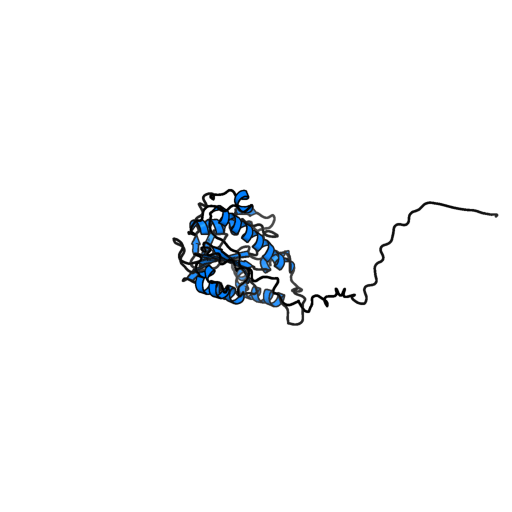? 42.631 -27.180 -9.602 1.00 33.59 294 THR A N 1
ATOM 2209 C CA . THR A 1 294 ? 43.525 -27.220 -8.445 1.00 33.59 294 THR A CA 1
ATOM 2210 C C . THR A 1 294 ? 44.123 -25.827 -8.209 1.00 33.59 294 THR A C 1
ATOM 2212 O O . THR A 1 294 ? 44.708 -25.238 -9.122 1.00 33.59 294 THR A O 1
ATOM 2215 N N . PRO A 1 295 ? 44.025 -25.262 -6.992 1.00 32.03 295 PRO A N 1
ATOM 2216 C CA . PRO A 1 295 ? 44.653 -23.985 -6.692 1.00 32.03 295 PRO A CA 1
ATOM 2217 C C . PRO A 1 295 ? 46.168 -24.185 -6.553 1.00 32.03 295 PRO A C 1
ATOM 2219 O O . PRO A 1 295 ? 46.634 -24.947 -5.703 1.00 32.03 295 PRO A O 1
ATOM 2222 N N . ARG A 1 296 ? 46.959 -23.493 -7.386 1.00 32.28 296 ARG A N 1
ATOM 2223 C CA . ARG A 1 296 ? 48.427 -23.480 -7.280 1.00 32.28 296 ARG A CA 1
ATOM 2224 C C . ARG A 1 296 ? 48.843 -22.911 -5.920 1.00 32.28 296 ARG A C 1
ATOM 2226 O O . ARG A 1 296 ? 48.675 -21.720 -5.660 1.00 32.28 296 ARG A O 1
ATOM 2233 N N . ARG A 1 297 ? 49.416 -23.758 -5.060 1.00 32.53 297 ARG A N 1
ATOM 2234 C CA . ARG A 1 297 ? 50.100 -23.333 -3.832 1.00 32.53 297 ARG A CA 1
ATOM 2235 C C . ARG A 1 297 ? 51.382 -22.579 -4.193 1.00 32.53 297 ARG A C 1
ATOM 2237 O O . ARG A 1 297 ? 52.191 -23.070 -4.976 1.00 32.53 297 ARG A O 1
ATOM 2244 N N . ARG A 1 298 ? 51.572 -21.406 -3.580 1.00 36.03 298 ARG A N 1
ATOM 2245 C CA . ARG A 1 298 ? 52.882 -20.750 -3.451 1.00 36.03 298 ARG A CA 1
ATOM 2246 C C . ARG A 1 298 ? 53.839 -21.730 -2.766 1.00 36.03 298 ARG A C 1
ATOM 2248 O O . ARG A 1 298 ? 53.556 -22.153 -1.650 1.00 36.03 298 ARG A O 1
ATOM 2255 N N . SER A 1 299 ? 54.935 -22.083 -3.428 1.00 38.19 299 SER A N 1
ATOM 2256 C CA . SER A 1 299 ? 56.050 -22.808 -2.820 1.00 38.19 299 SER A CA 1
ATOM 2257 C C . SER A 1 299 ? 57.136 -21.821 -2.404 1.00 38.19 299 SER A C 1
ATOM 2259 O O . SER A 1 299 ? 57.621 -21.040 -3.226 1.00 38.19 299 SER A O 1
ATOM 2261 N N . ASP A 1 300 ? 57.490 -21.884 -1.125 1.00 36.12 300 ASP A N 1
ATOM 2262 C CA . ASP A 1 300 ? 58.586 -21.167 -0.487 1.00 36.12 300 ASP A CA 1
ATOM 2263 C C . ASP A 1 300 ? 59.939 -21.499 -1.137 1.00 36.12 300 ASP A C 1
ATOM 2265 O O . ASP A 1 300 ? 60.250 -22.654 -1.435 1.00 36.12 300 ASP A O 1
ATOM 2269 N N . HIS A 1 301 ? 60.768 -20.475 -1.343 1.00 35.31 301 HIS A N 1
ATOM 2270 C CA . HIS A 1 301 ? 62.147 -20.613 -1.807 1.00 35.31 301 HIS A CA 1
ATOM 2271 C C . HIS A 1 301 ? 63.121 -20.199 -0.702 1.00 35.31 301 HIS A C 1
ATOM 2273 O O . HIS A 1 301 ? 63.295 -19.013 -0.434 1.00 35.31 301 HIS A O 1
ATOM 2279 N N . ARG A 1 302 ? 63.761 -21.197 -0.084 1.00 31.62 302 ARG A N 1
ATOM 2280 C CA . ARG A 1 302 ? 65.101 -21.206 0.544 1.00 31.62 302 ARG A CA 1
ATOM 2281 C C . ARG A 1 302 ? 65.352 -22.652 0.985 1.00 31.62 302 ARG A C 1
ATOM 2283 O O . ARG A 1 302 ? 64.429 -23.283 1.471 1.00 31.62 302 ARG A O 1
ATOM 2290 N N . ALA A 1 303 ? 66.529 -23.252 0.954 1.00 34.88 303 ALA A N 1
ATOM 2291 C CA . ALA A 1 303 ? 67.853 -23.022 0.388 1.00 34.88 303 ALA A CA 1
ATOM 2292 C C . ALA A 1 303 ? 68.599 -24.350 0.659 1.00 34.88 303 ALA A C 1
ATOM 2294 O O . ALA A 1 303 ? 68.289 -25.016 1.647 1.00 34.88 303 ALA A O 1
ATOM 2295 N N . GLY A 1 304 ? 69.591 -24.728 -0.147 1.00 30.47 304 GLY A N 1
ATOM 2296 C CA . GLY A 1 304 ? 70.497 -25.824 0.227 1.00 30.47 304 GLY A CA 1
ATOM 2297 C C . GLY A 1 304 ? 71.125 -26.516 -0.972 1.00 30.47 304 GLY A C 1
ATOM 2298 O O . GLY A 1 304 ? 70.460 -27.300 -1.635 1.00 30.47 304 GLY A O 1
ATOM 2299 N N . GLY A 1 305 ? 72.383 -26.183 -1.264 1.00 29.81 305 GLY A N 1
ATOM 2300 C CA . GLY A 1 305 ? 73.124 -26.679 -2.423 1.00 29.81 305 GLY A CA 1
ATOM 2301 C C . GLY A 1 305 ? 73.937 -27.954 -2.196 1.00 29.81 305 GLY A C 1
ATOM 2302 O O . GLY A 1 305 ? 73.901 -28.540 -1.119 1.00 29.81 305 GLY A O 1
ATOM 2303 N N . ARG A 1 306 ? 74.695 -28.317 -3.240 1.00 34.03 306 ARG A N 1
ATOM 2304 C CA . ARG A 1 306 ? 76.082 -28.845 -3.270 1.00 34.03 306 ARG A CA 1
ATOM 2305 C C . ARG A 1 306 ? 76.400 -29.280 -4.714 1.00 34.03 306 ARG A C 1
ATOM 2307 O O . ARG A 1 306 ? 75.532 -29.853 -5.355 1.00 34.03 306 ARG A O 1
ATOM 2314 N N . GLU A 1 307 ? 77.459 -28.727 -5.326 1.00 34.44 307 GLU A N 1
ATOM 2315 C CA . GLU A 1 307 ? 78.791 -29.361 -5.546 1.00 34.44 307 GLU A CA 1
ATOM 2316 C C . GLU A 1 307 ? 78.730 -30.524 -6.566 1.00 34.44 307 GLU A C 1
ATOM 2318 O O . GLU A 1 307 ? 77.856 -31.366 -6.451 1.00 34.44 307 GLU A O 1
ATOM 2323 N N . LEU A 1 308 ? 79.584 -30.694 -7.586 1.00 37.84 308 LEU A N 1
ATOM 2324 C CA . LEU A 1 308 ? 80.940 -30.222 -7.905 1.00 37.84 308 LEU A CA 1
ATOM 2325 C C . LEU A 1 308 ? 81.288 -30.598 -9.371 1.00 37.84 308 LEU A C 1
ATOM 2327 O O . LEU A 1 308 ? 80.768 -31.591 -9.868 1.00 37.84 308 LEU A O 1
ATOM 2331 N N . ALA A 1 309 ? 82.271 -29.874 -9.935 1.00 37.69 309 ALA A N 1
ATOM 2332 C CA . ALA A 1 309 ? 83.289 -30.276 -10.937 1.00 37.69 309 ALA A CA 1
ATOM 2333 C C . ALA A 1 309 ? 82.845 -30.687 -12.368 1.00 37.69 309 ALA A C 1
ATOM 2335 O O . ALA A 1 309 ? 81.875 -31.401 -12.551 1.00 37.69 309 ALA A O 1
ATOM 2336 N N . GLY A 1 310 ? 83.536 -30.340 -13.460 1.00 33.62 310 GLY A N 1
ATOM 2337 C CA . GLY A 1 310 ? 84.777 -29.592 -13.677 1.00 33.62 310 GLY A CA 1
ATOM 2338 C C . GLY A 1 310 ? 85.349 -29.885 -15.081 1.00 33.62 310 GLY A C 1
ATOM 2339 O O . GLY A 1 310 ? 85.118 -30.967 -15.610 1.00 33.62 310 GLY A O 1
ATOM 2340 N N . GLY A 1 311 ? 86.129 -28.945 -15.632 1.00 38.12 311 GLY A N 1
ATOM 2341 C CA . GLY A 1 311 ? 87.207 -29.206 -16.602 1.00 38.12 311 GLY A CA 1
ATOM 2342 C C . GLY A 1 311 ? 86.874 -29.077 -18.093 1.00 38.12 311 GLY A C 1
ATOM 2343 O O . GLY A 1 311 ? 86.155 -29.907 -18.642 1.00 38.12 311 GLY A O 1
ATOM 2344 N N . GLY A 1 312 ? 87.499 -28.089 -18.743 1.00 37.19 312 GLY A N 1
ATOM 2345 C CA . GLY A 1 312 ? 87.573 -27.922 -20.197 1.00 37.19 312 GLY A CA 1
ATOM 2346 C C . GLY A 1 312 ? 87.711 -26.466 -20.592 1.00 37.19 312 GLY A C 1
ATOM 2347 O O . GLY A 1 312 ? 86.672 -25.895 -20.975 1.00 37.19 312 GLY A O 1
#

Radius of gyration: 27.35 Å; Cα contacts (8 Å, |Δi|>4): 496; chains: 1; bounding box: 108×59×62 Å